Protein AF-A0A5N5QGI8-F1 (afdb_monomer)

InterPro domains:
  IPR001810 F-box domain [PF12937] (81-116)
  IPR001810 F-box domain [PS50181] (77-126)
  IPR036047 F-box-like domain superfamily [SSF81383] (75-157)

Foldseek 3Di:
DDDDDDDDDDDDDDDDDDDDDDDDDDDPDPPQPPPDQDDLDDPDDDDPDDDDDDDDDDDDPDDPPPPPPDDDDPDCPDCVVVDDLVVVLVVLLPDALLVLLVQLVPDDVSVVSCSDPVNQVSLQSNQVPPPLRDDDDSVDRSSLLSCLQNHQAWNPPRDGAPDHAFQQQSTGHHPVCCVVFKDFLVPAPCSLLFRWDQDDDPPDDRTIIGTPVRSVVLVVLLVVCVVVVPPVVSVVVSVVSNVVSVVSVVSSVSVVVVVVVVVVVVVVVVVVVVVVVVVCVVVVPPPDDPDDDD

Radius of gyration: 26.91 Å; Cα contacts (8 Å, |Δi|>4): 223; chains: 1; bounding box: 55×83×102 Å

Organism: NCBI:txid1582974

Structure (mmCIF, N/CA/C/O backbone):
data_AF-A0A5N5QGI8-F1
#
_entry.id   AF-A0A5N5QGI8-F1
#
loop_
_atom_site.group_PDB
_atom_site.id
_atom_site.type_symbol
_atom_site.label_atom_id
_atom_site.label_alt_id
_atom_site.label_comp_id
_atom_site.label_asym_id
_atom_site.label_entity_id
_atom_site.label_seq_id
_atom_site.pdbx_PDB_ins_code
_atom_site.Cartn_x
_atom_site.Cartn_y
_atom_site.Cartn_z
_atom_site.occupancy
_atom_site.B_iso_or_equiv
_atom_site.auth_seq_id
_atom_site.auth_comp_id
_atom_site.auth_asym_id
_atom_site.auth_atom_id
_atom_site.pdbx_PDB_model_num
ATOM 1 N N . MET A 1 1 ? -23.914 21.614 44.012 1.00 33.31 1 MET A N 1
ATOM 2 C CA . MET A 1 1 ? -25.230 22.030 43.477 1.00 33.31 1 MET A CA 1
ATOM 3 C C . MET A 1 1 ? -25.182 21.796 41.971 1.00 33.31 1 MET A C 1
ATOM 5 O O . MET A 1 1 ? -24.376 22.430 41.315 1.00 33.31 1 MET A O 1
ATOM 9 N N . SER A 1 2 ? -25.613 20.606 41.529 1.00 27.59 2 SER A N 1
ATOM 10 C CA . SER A 1 2 ? -26.918 20.322 40.874 1.00 27.59 2 SER A CA 1
ATOM 11 C C . SER A 1 2 ? -26.912 20.743 39.395 1.00 27.59 2 SER A C 1
ATOM 13 O O . SER A 1 2 ? -26.806 21.925 39.116 1.00 27.59 2 SER A O 1
ATOM 15 N N . ARG A 1 3 ? -26.760 19.804 38.446 1.00 25.36 3 ARG A N 1
ATOM 16 C CA . ARG A 1 3 ? -27.770 18.896 37.836 1.00 25.36 3 ARG A CA 1
ATOM 17 C C . ARG A 1 3 ? -28.697 19.608 36.836 1.00 25.36 3 ARG A C 1
ATOM 19 O O . ARG A 1 3 ? -29.239 20.645 37.181 1.00 25.36 3 ARG A O 1
ATOM 26 N N . GLN A 1 4 ? -28.951 18.891 35.728 1.00 26.73 4 GLN A N 1
ATOM 27 C CA . GLN A 1 4 ? -29.965 19.071 34.664 1.00 26.73 4 GLN A CA 1
ATOM 28 C C . GLN A 1 4 ? -29.493 19.893 33.456 1.00 26.73 4 GLN A C 1
ATOM 30 O O . GLN A 1 4 ? -28.809 20.889 33.619 1.00 26.73 4 GLN A O 1
ATOM 35 N N . ASP A 1 5 ? -29.804 19.572 32.202 1.00 27.44 5 ASP A N 1
ATOM 36 C CA . ASP A 1 5 ? -30.471 18.433 31.559 1.00 27.44 5 ASP A CA 1
ATOM 37 C C . ASP A 1 5 ? -30.240 18.618 30.048 1.00 27.44 5 ASP A C 1
ATOM 39 O O . ASP A 1 5 ? -30.433 19.719 29.540 1.00 27.44 5 ASP A O 1
ATOM 43 N N . ALA A 1 6 ? -29.874 17.568 29.308 1.00 27.77 6 ALA A N 1
ATOM 44 C CA . ALA A 1 6 ? -30.052 17.544 27.850 1.00 27.77 6 ALA A CA 1
ATOM 45 C C . ALA A 1 6 ? -30.087 16.101 27.325 1.00 27.77 6 ALA A C 1
ATOM 47 O O . ALA A 1 6 ? -29.168 15.603 26.678 1.00 27.77 6 ALA A O 1
ATOM 48 N N . ARG A 1 7 ? -31.196 15.410 27.608 1.00 28.41 7 ARG A N 1
ATOM 49 C CA . ARG A 1 7 ? -31.658 14.279 26.796 1.00 28.41 7 ARG A CA 1
ATOM 50 C C . ARG A 1 7 ? -32.155 14.818 25.454 1.00 28.41 7 ARG A C 1
ATOM 52 O O . ARG A 1 7 ? -33.153 15.531 25.434 1.00 28.41 7 ARG A O 1
ATOM 59 N N . ALA A 1 8 ? -31.566 14.383 24.341 1.00 27.66 8 ALA A N 1
ATOM 60 C CA . ALA A 1 8 ? -32.257 14.409 23.055 1.00 27.66 8 ALA A CA 1
ATOM 61 C C . ALA A 1 8 ? -31.756 13.321 22.087 1.00 27.66 8 ALA A C 1
ATOM 63 O O . ALA A 1 8 ? -30.722 13.452 21.450 1.00 27.66 8 ALA A O 1
ATOM 64 N N . ARG A 1 9 ? -32.606 12.293 21.963 1.00 25.73 9 ARG A N 1
ATOM 65 C CA . ARG A 1 9 ? -33.028 11.622 20.719 1.00 25.73 9 ARG A CA 1
ATOM 66 C C . ARG A 1 9 ? -32.007 10.750 19.974 1.00 25.73 9 ARG A C 1
ATOM 68 O O . ARG A 1 9 ? -31.258 11.187 19.113 1.00 25.73 9 ARG A O 1
ATOM 75 N N . LEU A 1 10 ? -32.158 9.452 20.241 1.00 29.22 10 LEU A N 1
ATOM 76 C CA . LEU A 1 10 ? -31.913 8.339 19.326 1.00 29.22 10 LEU A CA 1
ATOM 77 C C . LEU A 1 10 ? -32.506 8.639 17.937 1.00 29.22 10 LEU A C 1
ATOM 79 O O . LEU A 1 10 ? -33.725 8.717 17.791 1.00 29.22 10 LEU A O 1
ATOM 83 N N . ALA A 1 11 ? -31.648 8.754 16.928 1.00 24.38 11 ALA A N 1
ATOM 84 C CA . ALA A 1 11 ? -32.025 8.630 15.528 1.00 24.38 11 ALA A CA 1
ATOM 85 C C . ALA A 1 11 ? -31.301 7.406 14.961 1.00 24.38 11 ALA A C 1
ATOM 87 O O . ALA A 1 11 ? -30.081 7.383 14.815 1.00 24.38 11 ALA A O 1
ATOM 88 N N . VAL A 1 12 ? -32.082 6.359 14.714 1.00 28.62 12 VAL A N 1
ATOM 89 C CA . VAL A 1 12 ? -31.680 5.143 14.011 1.00 28.62 12 VAL A CA 1
ATOM 90 C C . VAL A 1 12 ? -31.309 5.540 12.580 1.00 28.62 12 VAL A C 1
ATOM 92 O O . VAL A 1 12 ? -32.171 5.962 11.813 1.00 28.62 12 VAL A O 1
ATOM 95 N N . GLY A 1 13 ? -30.024 5.454 12.234 1.00 25.23 13 GLY A N 1
ATOM 96 C CA . GLY A 1 13 ? -29.554 5.637 10.860 1.00 25.23 13 GLY A CA 1
ATOM 97 C C . GLY A 1 13 ? -29.916 4.423 9.990 1.00 25.23 13 GLY A C 1
A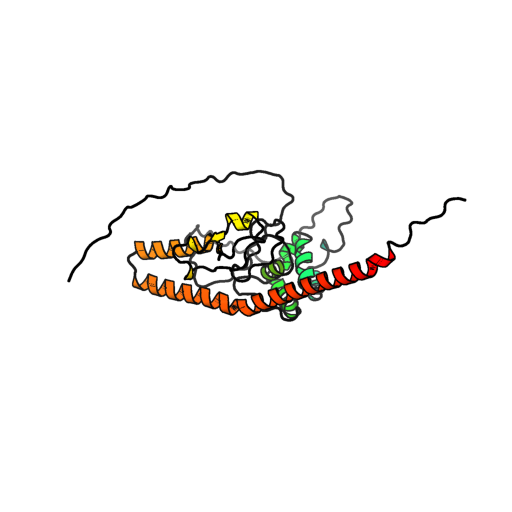TOM 98 O O . GLY A 1 13 ? -29.881 3.294 10.488 1.00 25.23 13 GLY A O 1
ATOM 99 N N . PRO A 1 14 ? -30.284 4.618 8.711 1.00 27.20 14 PRO A N 1
ATOM 100 C CA . PRO A 1 14 ? -30.734 3.538 7.844 1.00 27.20 14 PRO A CA 1
ATOM 101 C C . PRO A 1 14 ? -29.579 2.593 7.500 1.00 27.20 14 PRO A C 1
ATOM 103 O O . PRO A 1 14 ? -28.489 3.017 7.126 1.00 27.20 14 PRO A O 1
ATOM 106 N N . GLY A 1 15 ? -29.838 1.291 7.621 1.00 29.52 15 GLY A N 1
ATOM 107 C CA . GLY A 1 15 ? -28.924 0.244 7.186 1.00 29.52 15 GLY A CA 1
ATOM 108 C C . GLY A 1 15 ? -28.754 0.270 5.670 1.00 29.52 15 GLY A C 1
ATOM 109 O O . GLY A 1 15 ? -29.688 -0.019 4.925 1.00 29.52 15 GLY A O 1
ATOM 110 N N . TYR A 1 16 ? -27.547 0.580 5.210 1.00 27.39 16 TYR A N 1
ATOM 111 C CA . TYR A 1 16 ? -27.189 0.493 3.798 1.00 27.39 16 TYR A CA 1
ATOM 112 C C . TYR A 1 16 ? -26.754 -0.947 3.492 1.00 27.39 16 TYR A C 1
ATOM 114 O O . TYR A 1 16 ? -25.578 -1.299 3.554 1.00 27.39 16 TYR A O 1
ATOM 122 N N . GLN A 1 17 ? -27.718 -1.812 3.180 1.00 29.25 17 GLN A N 1
ATOM 123 C CA . GLN A 1 17 ? -27.440 -3.020 2.406 1.00 29.25 17 GLN A CA 1
ATOM 124 C C . GLN A 1 17 ? -27.405 -2.629 0.932 1.00 29.25 17 GLN A C 1
ATOM 126 O O . GLN A 1 17 ? -28.446 -2.267 0.388 1.00 29.25 17 GLN A O 1
ATOM 131 N N . LEU A 1 18 ? -26.252 -2.729 0.262 1.00 28.31 18 LEU A N 1
ATOM 132 C CA . LEU A 1 18 ? -26.216 -2.626 -1.197 1.00 28.31 18 LEU A CA 1
ATOM 133 C C . LEU A 1 18 ? -25.384 -3.729 -1.861 1.00 28.31 18 LEU A C 1
ATOM 135 O O . LEU A 1 18 ? -24.179 -3.887 -1.678 1.00 28.31 18 LEU A O 1
ATOM 139 N N . ALA A 1 19 ? -26.148 -4.491 -2.639 1.00 23.59 19 ALA A N 1
ATOM 140 C CA . ALA A 1 19 ? -25.851 -5.559 -3.571 1.00 23.59 19 ALA A CA 1
ATOM 141 C C . ALA A 1 19 ? -24.529 -5.451 -4.353 1.00 23.59 19 ALA A C 1
ATOM 143 O O . ALA A 1 19 ? -24.218 -4.458 -5.008 1.00 23.59 19 ALA A O 1
ATOM 144 N N . ARG A 1 20 ? -23.817 -6.584 -4.409 1.00 27.44 20 ARG A N 1
ATOM 145 C CA . ARG A 1 20 ? -22.772 -6.855 -5.402 1.00 27.44 20 ARG A CA 1
ATOM 146 C C . ARG A 1 20 ? -23.411 -7.091 -6.775 1.00 27.44 20 ARG A C 1
ATOM 148 O O . ARG A 1 20 ? -23.918 -8.179 -7.036 1.00 27.44 20 ARG A O 1
ATOM 155 N N . ALA A 1 21 ? -23.328 -6.116 -7.676 1.00 25.48 21 ALA A N 1
ATOM 156 C CA . ALA A 1 21 ? -23.592 -6.345 -9.096 1.00 25.48 21 ALA A CA 1
ATOM 157 C C . ALA A 1 21 ? -22.364 -6.995 -9.762 1.00 25.48 21 ALA A C 1
ATOM 159 O O . ALA A 1 21 ? -21.265 -6.437 -9.755 1.00 25.48 21 ALA A O 1
ATOM 160 N N . ARG A 1 22 ? -22.547 -8.191 -10.335 1.00 30.22 22 ARG A N 1
ATOM 161 C CA . ARG A 1 22 ? -21.568 -8.834 -11.223 1.00 30.22 22 ARG A CA 1
ATOM 162 C C . ARG A 1 22 ? -21.696 -8.214 -12.612 1.00 30.22 22 ARG A C 1
ATOM 164 O O . ARG A 1 22 ? -22.729 -8.377 -13.250 1.00 30.22 22 ARG A O 1
ATOM 171 N N . VAL A 1 23 ? -20.646 -7.556 -13.093 1.00 27.97 23 VAL A N 1
ATOM 172 C CA . VAL A 1 23 ? -20.520 -7.202 -14.512 1.00 27.97 23 VAL A CA 1
ATOM 173 C C . VAL A 1 23 ? -19.471 -8.118 -15.122 1.00 27.97 23 VAL A C 1
ATOM 175 O O . VAL A 1 23 ? -18.290 -8.041 -14.790 1.00 27.97 23 VAL A O 1
ATOM 178 N N . SER A 1 24 ? -19.930 -9.012 -15.993 1.00 29.59 24 SER A N 1
ATOM 179 C CA . SER A 1 24 ? -19.079 -9.847 -16.830 1.00 29.59 24 SER A CA 1
ATOM 180 C C . SER A 1 24 ? -18.669 -9.042 -18.055 1.00 29.59 24 SER A C 1
ATOM 182 O O . SER A 1 24 ? -19.498 -8.717 -18.899 1.00 29.59 24 SER A O 1
ATOM 184 N N . THR A 1 25 ? -17.383 -8.735 -18.176 1.00 25.00 25 THR A N 1
ATOM 185 C CA . THR A 1 25 ? -16.791 -8.337 -19.455 1.00 25.00 25 THR A CA 1
ATOM 186 C C . THR A 1 25 ? -15.472 -9.072 -19.629 1.00 25.00 25 THR A C 1
ATOM 188 O O . THR A 1 25 ? -14.639 -9.135 -18.723 1.00 25.00 25 THR A O 1
ATOM 191 N N . ILE A 1 26 ? -15.319 -9.684 -20.799 1.00 28.69 26 ILE A N 1
ATOM 192 C CA . ILE A 1 26 ? -14.148 -10.459 -21.198 1.00 28.69 26 ILE A CA 1
ATOM 193 C C . ILE A 1 26 ? -12.938 -9.520 -21.167 1.00 28.69 26 ILE A C 1
ATOM 195 O O . ILE A 1 26 ? -12.836 -8.589 -21.960 1.00 28.69 26 ILE A O 1
ATOM 199 N N . THR A 1 27 ? -12.051 -9.744 -20.198 1.00 24.64 27 THR A N 1
ATOM 200 C CA . THR A 1 27 ? -10.840 -8.950 -19.969 1.00 24.64 27 THR A CA 1
ATOM 201 C C . THR A 1 27 ? -9.635 -9.833 -20.288 1.00 24.64 27 THR A C 1
ATOM 203 O O . THR A 1 27 ? -9.551 -10.959 -19.799 1.00 24.64 27 THR A O 1
ATOM 206 N N . ILE A 1 28 ? -8.689 -9.335 -21.089 1.00 28.08 28 ILE A N 1
ATOM 207 C CA . ILE A 1 28 ? -7.324 -9.886 -21.155 1.00 28.08 28 ILE A CA 1
ATOM 208 C C . ILE A 1 28 ? -6.801 -9.916 -19.711 1.00 28.08 28 ILE A C 1
ATOM 210 O O . ILE A 1 28 ? -6.946 -8.896 -19.034 1.00 28.08 28 ILE A O 1
ATOM 214 N N . PRO A 1 29 ? -6.258 -11.030 -19.189 1.00 29.33 29 PRO A N 1
ATOM 215 C CA . PRO A 1 29 ? -6.031 -11.159 -17.758 1.00 29.33 29 PRO A CA 1
ATOM 216 C C . PRO A 1 29 ? -5.039 -10.098 -17.282 1.00 29.33 29 PRO A C 1
ATOM 218 O O . PRO A 1 29 ? -3.834 -10.191 -17.514 1.00 29.33 29 PRO A O 1
ATOM 221 N N . ALA A 1 30 ? -5.563 -9.096 -16.573 1.00 34.56 30 ALA A N 1
ATOM 222 C CA . ALA A 1 30 ? -4.811 -8.400 -15.553 1.00 34.56 30 ALA A CA 1
ATOM 223 C C . ALA A 1 30 ? -4.411 -9.488 -14.558 1.00 34.56 30 ALA A C 1
ATOM 225 O O . ALA A 1 30 ? -5.248 -9.969 -13.795 1.00 34.56 30 ALA A O 1
ATOM 226 N N . VAL A 1 31 ? -3.166 -9.958 -14.652 1.00 31.69 31 VAL A N 1
ATOM 227 C CA . VAL A 1 31 ? -2.597 -10.863 -13.658 1.00 31.69 31 VAL A CA 1
ATOM 228 C C . VAL A 1 31 ? -2.712 -10.125 -12.335 1.00 31.69 31 VAL A C 1
ATOM 230 O O . VAL A 1 31 ? -2.076 -9.095 -12.110 1.00 31.69 31 VAL A O 1
ATOM 233 N N . HIS A 1 32 ? -3.658 -10.597 -11.537 1.00 31.80 32 HIS A N 1
ATOM 234 C CA . HIS A 1 32 ? -3.975 -10.113 -10.215 1.00 31.80 32 HIS A CA 1
ATOM 235 C C . HIS A 1 32 ? -2.660 -10.102 -9.428 1.00 31.80 32 HIS A C 1
ATOM 237 O O . HIS A 1 32 ? -2.078 -11.160 -9.204 1.00 31.80 32 HIS A O 1
ATOM 243 N N . MET A 1 33 ? -2.183 -8.932 -8.999 1.00 37.59 33 MET A N 1
ATOM 244 C CA . MET A 1 33 ? -1.063 -8.812 -8.047 1.00 37.59 33 MET A CA 1
ATOM 245 C C . MET A 1 33 ? -1.522 -9.195 -6.624 1.00 37.59 33 MET A C 1
ATOM 247 O O . MET A 1 33 ? -1.115 -8.592 -5.641 1.00 37.59 33 MET A O 1
ATOM 251 N N . GLY A 1 34 ? -2.418 -10.182 -6.535 1.00 33.62 34 GLY A N 1
ATOM 252 C CA . GLY A 1 34 ? -2.842 -10.863 -5.317 1.00 33.62 34 GLY A CA 1
ATOM 253 C C . GLY A 1 34 ? -2.154 -12.220 -5.158 1.00 33.62 34 GLY A C 1
ATOM 254 O O . GLY A 1 34 ? -2.648 -13.063 -4.421 1.00 33.62 34 GLY A O 1
ATOM 255 N N . SER A 1 35 ? -1.054 -12.477 -5.875 1.00 36.91 35 SER A N 1
ATOM 256 C CA . SER A 1 35 ? -0.223 -13.656 -5.634 1.00 36.91 35 SER A CA 1
ATOM 257 C C . SER A 1 35 ? 0.480 -13.497 -4.289 1.00 36.91 35 SER A C 1
ATOM 259 O O . SER A 1 35 ? 1.307 -12.597 -4.135 1.00 36.91 35 SER A O 1
ATOM 261 N N . GLU A 1 36 ? 0.109 -14.354 -3.340 1.00 38.12 36 GLU A N 1
ATOM 262 C CA . GLU A 1 36 ? 0.663 -14.444 -1.992 1.00 38.12 36 GLU A CA 1
ATOM 263 C C . GLU A 1 36 ? 2.191 -14.418 -2.042 1.00 38.12 36 GLU A C 1
ATOM 265 O O . GLU A 1 36 ? 2.851 -15.373 -2.461 1.00 38.12 36 GLU A O 1
ATOM 270 N N . CYS A 1 37 ? 2.756 -13.289 -1.610 1.00 40.81 37 CYS A N 1
ATOM 271 C CA . CYS A 1 37 ? 4.137 -13.264 -1.178 1.00 40.81 37 CYS A CA 1
ATOM 272 C C . CYS A 1 37 ? 4.286 -14.277 -0.031 1.00 40.81 37 CYS A C 1
ATOM 274 O O . CYS A 1 37 ? 3.358 -14.455 0.761 1.00 40.81 37 CYS A O 1
ATOM 276 N N . PRO A 1 38 ? 5.424 -14.977 0.059 1.00 39.25 38 PRO A N 1
ATOM 277 C CA . PRO A 1 38 ? 5.687 -15.873 1.169 1.00 39.25 38 PRO A CA 1
ATOM 278 C C . PRO A 1 38 ? 5.476 -15.143 2.498 1.00 39.25 38 PRO A C 1
ATOM 280 O O . PRO A 1 38 ? 6.133 -14.142 2.753 1.00 39.25 38 PRO A O 1
ATOM 283 N N . GLU A 1 39 ? 4.533 -15.671 3.277 1.00 32.44 39 GLU A N 1
ATOM 284 C CA . GLU A 1 39 ? 3.955 -15.125 4.507 1.00 32.44 39 GLU A CA 1
ATOM 285 C C . GLU A 1 39 ? 4.937 -14.276 5.327 1.00 32.44 39 GLU A C 1
ATOM 287 O O . GLU A 1 39 ? 5.882 -14.789 5.933 1.00 32.44 39 GLU A O 1
ATOM 292 N N . VAL A 1 40 ? 4.702 -12.962 5.335 1.00 33.09 40 VAL A N 1
ATOM 293 C CA . VAL A 1 40 ? 5.267 -12.065 6.341 1.00 33.09 40 VAL A CA 1
ATOM 294 C C . VAL A 1 40 ? 4.416 -12.250 7.592 1.00 33.09 40 VAL A C 1
ATOM 296 O O . VAL A 1 40 ? 3.282 -11.782 7.670 1.00 33.09 40 VAL A O 1
ATOM 299 N N . THR A 1 41 ? 4.928 -13.002 8.563 1.00 25.58 41 THR A N 1
ATOM 300 C CA . THR A 1 41 ? 4.295 -13.129 9.879 1.00 25.58 41 THR A CA 1
ATOM 301 C C . THR A 1 41 ? 4.315 -11.771 10.579 1.00 25.58 41 THR A C 1
ATOM 303 O O . THR A 1 41 ? 5.356 -11.349 11.075 1.00 25.58 41 THR A O 1
ATOM 306 N N . HIS A 1 42 ? 3.164 -11.098 10.647 1.00 34.47 42 HIS A N 1
ATOM 307 C CA . HIS A 1 42 ? 2.961 -9.937 11.513 1.00 34.47 42 HIS A CA 1
ATOM 308 C C . HIS A 1 42 ? 2.296 -10.367 12.833 1.00 34.47 42 HIS A C 1
ATOM 310 O O . HIS A 1 42 ? 1.286 -11.080 12.808 1.00 34.47 42 HIS A O 1
ATOM 316 N N . PRO A 1 43 ? 2.791 -9.920 13.999 1.00 25.48 43 PRO A N 1
ATOM 317 C CA . PRO A 1 43 ? 2.089 -10.097 15.261 1.00 25.48 43 PRO A CA 1
ATOM 318 C C . PRO A 1 43 ? 0.909 -9.116 15.326 1.00 25.48 43 PRO A C 1
ATOM 320 O O . PRO A 1 43 ? 1.113 -7.915 15.474 1.00 25.48 43 PRO A O 1
ATOM 323 N N . GLY A 1 44 ? -0.332 -9.612 15.230 1.00 29.67 44 GLY A N 1
ATOM 324 C CA . GLY A 1 44 ? -1.507 -8.793 15.574 1.00 29.67 44 GLY A CA 1
ATOM 325 C C . GLY A 1 44 ? -2.840 -9.076 14.881 1.00 29.67 44 GLY A C 1
ATOM 326 O O . GLY A 1 44 ? -3.835 -8.477 15.275 1.00 29.67 44 GLY A O 1
ATOM 327 N N . LEU A 1 45 ? -2.917 -9.982 13.905 1.00 27.28 45 LE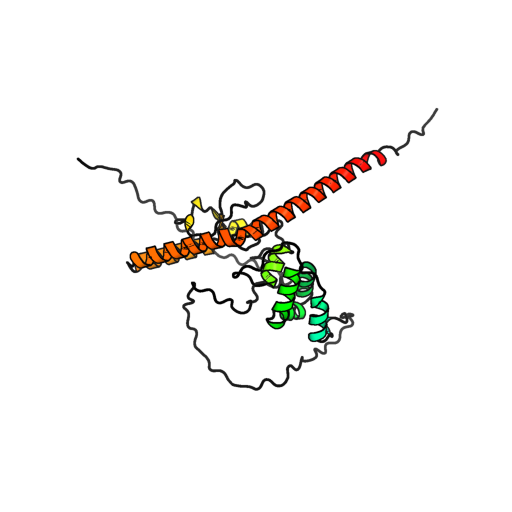U A N 1
ATOM 328 C CA . LEU A 1 45 ? -4.188 -10.384 13.288 1.00 27.28 45 LEU A CA 1
ATOM 329 C C . LEU A 1 45 ? -4.333 -11.902 13.395 1.00 27.28 45 LEU A C 1
ATOM 331 O O . LEU A 1 45 ? -3.608 -12.646 12.746 1.00 27.28 45 LEU A O 1
ATOM 335 N N . THR A 1 46 ? -5.242 -12.383 14.245 1.00 26.91 46 THR A N 1
ATOM 336 C CA . THR A 1 46 ? -5.529 -13.821 14.347 1.00 26.91 46 THR A CA 1
ATOM 337 C C . THR A 1 46 ? -6.452 -14.266 13.208 1.00 26.91 46 THR A C 1
ATOM 339 O O . THR A 1 46 ? -7.556 -13.727 13.106 1.00 26.91 46 THR A O 1
ATOM 342 N N . PRO A 1 47 ? -6.118 -15.310 12.430 1.00 25.56 47 PRO A N 1
ATOM 343 C CA . PRO A 1 47 ? -7.085 -15.973 11.564 1.00 25.56 47 PRO A CA 1
ATOM 344 C C . PRO A 1 47 ? -7.807 -17.082 12.347 1.00 25.56 47 PRO A C 1
ATOM 346 O O . PRO A 1 47 ? -7.245 -18.141 12.630 1.00 25.56 47 PRO A O 1
ATOM 349 N N . LYS A 1 48 ? -9.086 -16.877 12.687 1.00 26.84 48 LYS A N 1
ATOM 350 C CA . LYS A 1 48 ? -9.987 -17.974 13.080 1.00 26.84 48 LYS A CA 1
ATOM 351 C C . LYS A 1 48 ? -10.732 -18.490 11.848 1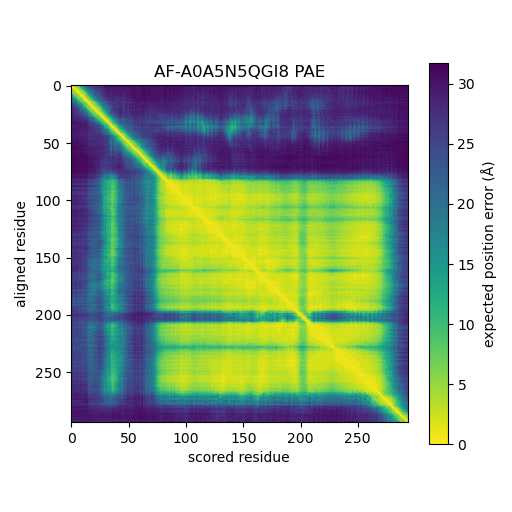.00 26.84 48 LYS A C 1
ATOM 353 O O . LYS A 1 48 ? -11.774 -17.961 11.491 1.00 26.84 48 LYS A O 1
ATOM 358 N N . SER A 1 49 ? -10.247 -19.576 11.246 1.00 28.73 49 SER A N 1
ATOM 359 C CA . SER A 1 49 ? -11.108 -20.607 10.641 1.00 28.73 49 SER A CA 1
ATOM 360 C C . SER A 1 49 ? -10.302 -21.878 10.372 1.00 28.73 49 SER A C 1
ATOM 362 O O . SER A 1 49 ? -9.526 -21.966 9.424 1.00 28.73 49 SER A O 1
ATOM 364 N N . LYS A 1 50 ? -10.487 -22.889 11.226 1.00 28.88 50 LYS A N 1
ATOM 365 C CA . LYS A 1 50 ? -9.978 -24.244 10.999 1.00 28.88 50 LYS A CA 1
ATOM 366 C C . LYS A 1 50 ? -10.804 -24.889 9.882 1.00 28.88 50 LYS A C 1
ATOM 368 O O . LYS A 1 50 ? -11.931 -25.315 10.126 1.00 28.88 50 LYS A O 1
ATOM 373 N N . ARG A 1 51 ? -10.242 -25.025 8.678 1.00 31.36 51 ARG A N 1
ATOM 374 C CA . ARG A 1 51 ? -10.675 -26.062 7.725 1.00 31.36 51 ARG A CA 1
ATOM 375 C C . ARG A 1 51 ? -9.751 -27.269 7.856 1.00 31.36 51 ARG A C 1
ATOM 377 O O . ARG A 1 51 ? -8.545 -27.127 8.013 1.00 31.36 51 ARG A O 1
ATOM 384 N N . LYS A 1 52 ? -10.373 -28.447 7.900 1.00 28.64 52 LYS A N 1
ATOM 385 C CA . LYS A 1 52 ? -9.794 -29.742 8.275 1.00 28.64 52 LYS A CA 1
ATOM 386 C C . LYS A 1 52 ? -8.485 -30.056 7.541 1.00 28.64 52 LYS A C 1
ATOM 388 O O . LYS A 1 52 ? -8.411 -30.001 6.318 1.00 28.64 52 LYS A O 1
ATOM 393 N N . LEU A 1 53 ? -7.506 -30.463 8.344 1.00 30.61 53 LEU A N 1
ATOM 394 C CA . LEU A 1 53 ? -6.219 -31.026 7.962 1.00 30.61 53 LEU A CA 1
ATOM 395 C C . LEU A 1 53 ? -6.437 -32.367 7.232 1.00 30.61 53 LEU A C 1
ATOM 397 O O . LEU A 1 53 ? -6.875 -33.341 7.845 1.00 30.61 53 LEU A O 1
ATOM 401 N N . LEU A 1 54 ? -6.127 -32.429 5.938 1.00 29.81 54 LEU A N 1
ATOM 402 C CA . LEU A 1 54 ? -5.831 -33.691 5.255 1.00 29.81 54 LEU A CA 1
ATOM 403 C C . LEU A 1 54 ? -4.311 -33.899 5.324 1.00 29.81 54 LEU A C 1
ATOM 405 O O . LEU A 1 54 ? -3.539 -33.005 4.986 1.00 29.81 54 LEU A O 1
ATOM 409 N N . LYS A 1 55 ? -3.899 -35.056 5.854 1.00 26.00 55 LYS A N 1
ATOM 410 C CA . LYS A 1 55 ? -2.505 -35.432 6.157 1.00 26.00 55 LYS A CA 1
ATOM 411 C C . LYS A 1 55 ? -1.610 -35.424 4.899 1.00 26.00 55 LYS A C 1
ATOM 413 O O . LYS A 1 55 ? -2.109 -35.728 3.815 1.00 26.00 55 LYS A O 1
ATOM 418 N N . PRO A 1 56 ? -0.292 -35.161 5.023 1.00 27.45 56 PRO A N 1
ATOM 419 C CA . PRO A 1 56 ? 0.613 -35.138 3.881 1.00 27.45 56 PRO A CA 1
ATOM 420 C C . PRO A 1 56 ? 0.971 -36.562 3.441 1.00 27.45 56 PRO A C 1
ATOM 422 O O . PRO A 1 56 ? 1.458 -37.370 4.231 1.00 27.45 56 PRO A O 1
ATOM 425 N N . ALA A 1 57 ? 0.771 -36.863 2.159 1.00 27.58 57 ALA A N 1
ATOM 426 C CA . ALA A 1 57 ? 1.420 -37.996 1.516 1.00 27.58 57 ALA A CA 1
ATOM 427 C C . ALA A 1 57 ? 2.831 -37.561 1.091 1.00 27.58 57 ALA A C 1
ATOM 429 O O . ALA A 1 57 ? 2.994 -36.748 0.183 1.00 27.58 57 ALA A O 1
ATOM 430 N N . SER A 1 58 ? 3.843 -38.097 1.773 1.00 37.75 58 SER A N 1
ATOM 431 C CA . SER A 1 58 ? 5.252 -37.994 1.388 1.00 37.75 58 SER A CA 1
ATOM 432 C C . SER A 1 58 ? 5.453 -38.539 -0.030 1.00 37.75 58 SER A C 1
ATOM 434 O O . SER A 1 58 ? 5.188 -39.717 -0.280 1.00 37.75 58 SER A O 1
ATOM 436 N N . LYS A 1 59 ? 5.917 -37.696 -0.962 1.00 33.72 59 LYS A N 1
ATOM 437 C CA . LYS A 1 59 ? 6.497 -38.136 -2.237 1.00 33.72 59 LYS A CA 1
ATOM 438 C C . LYS A 1 59 ? 7.737 -37.306 -2.567 1.00 33.72 59 LYS A C 1
ATOM 440 O O . LYS A 1 59 ? 7.694 -36.082 -2.621 1.00 33.72 59 LYS A O 1
ATOM 445 N N . ASN A 1 60 ? 8.827 -38.043 -2.757 1.00 28.98 60 ASN A N 1
ATOM 446 C CA . ASN A 1 60 ? 10.177 -37.638 -3.134 1.00 28.98 60 ASN A CA 1
ATOM 447 C C . ASN A 1 60 ? 10.260 -36.453 -4.108 1.00 28.98 60 ASN A C 1
ATOM 449 O O . ASN A 1 60 ? 9.705 -36.490 -5.206 1.00 28.98 60 ASN A O 1
ATOM 453 N N . ILE A 1 61 ? 11.090 -35.471 -3.750 1.00 37.38 61 ILE A N 1
ATOM 454 C CA . ILE A 1 61 ? 11.607 -34.436 -4.649 1.00 37.38 61 ILE A CA 1
ATOM 455 C C . ILE A 1 61 ? 12.691 -35.083 -5.518 1.00 37.38 61 ILE A C 1
ATOM 457 O O . ILE A 1 61 ? 13.874 -35.064 -5.189 1.00 37.38 61 ILE A O 1
ATOM 461 N N . ARG A 1 62 ? 12.286 -35.709 -6.624 1.00 33.75 62 ARG A N 1
ATOM 462 C CA . ARG A 1 62 ? 13.174 -36.026 -7.749 1.00 33.75 62 ARG A CA 1
ATOM 463 C C . ARG A 1 62 ? 12.409 -35.756 -9.039 1.00 33.75 62 ARG A C 1
ATOM 465 O O . ARG A 1 62 ? 11.440 -36.444 -9.337 1.00 33.75 62 ARG A O 1
ATOM 472 N N . GLY A 1 63 ? 12.853 -34.741 -9.779 1.00 30.52 63 GLY A N 1
ATOM 473 C CA . GLY A 1 63 ? 12.387 -34.451 -11.135 1.00 30.52 63 GLY A CA 1
ATOM 474 C C . GLY A 1 63 ? 11.399 -33.290 -11.243 1.00 30.52 63 GLY A C 1
ATOM 475 O O . GLY A 1 63 ? 10.216 -33.499 -11.498 1.00 30.52 63 GLY A O 1
ATOM 476 N N . LEU A 1 64 ? 11.900 -32.051 -11.183 1.00 38.28 64 LEU A N 1
ATOM 477 C CA . LEU A 1 64 ? 11.293 -30.924 -11.905 1.00 38.28 64 LEU A CA 1
ATOM 478 C C . LEU A 1 64 ? 11.514 -31.150 -13.411 1.00 38.28 64 LEU A C 1
ATOM 480 O O . LEU A 1 64 ? 12.319 -30.495 -14.062 1.00 38.28 64 LEU A O 1
ATOM 484 N N . GLY A 1 65 ? 10.823 -32.149 -13.959 1.00 29.95 65 GLY A N 1
ATOM 485 C CA . GLY A 1 65 ? 10.681 -32.321 -15.394 1.00 29.95 65 GLY A CA 1
ATOM 486 C C . GLY A 1 65 ? 9.696 -31.275 -15.890 1.00 29.95 65 GLY A C 1
ATOM 487 O O . GLY A 1 65 ? 8.484 -31.486 -15.819 1.00 29.95 65 GLY A O 1
ATOM 488 N N . LEU A 1 66 ? 10.210 -30.141 -16.373 1.00 40.62 66 LEU A N 1
ATOM 489 C CA . LEU A 1 66 ? 9.439 -29.230 -17.212 1.00 40.62 66 LEU A CA 1
ATOM 490 C C . LEU A 1 66 ? 8.939 -30.054 -18.406 1.00 40.62 66 LEU A C 1
ATOM 492 O O . LEU A 1 66 ? 9.706 -30.398 -19.306 1.00 40.62 66 LEU A O 1
ATOM 496 N N . LYS A 1 67 ? 7.659 -30.437 -18.392 1.00 32.84 67 LYS A N 1
ATOM 497 C CA . LYS A 1 67 ? 7.031 -31.088 -19.540 1.00 32.84 67 LYS A CA 1
ATOM 498 C C . LYS A 1 67 ? 7.084 -30.097 -20.696 1.00 32.84 67 LYS A C 1
ATOM 500 O O . LYS A 1 67 ? 6.368 -29.097 -20.696 1.00 32.84 67 LYS A O 1
ATOM 505 N N . PHE A 1 68 ? 7.966 -30.378 -21.650 1.00 32.97 68 PHE A N 1
ATOM 506 C CA . PHE A 1 68 ? 8.046 -29.696 -22.931 1.00 32.97 68 PHE A CA 1
ATOM 507 C C . PHE A 1 68 ? 6.650 -29.676 -23.558 1.00 32.97 68 PHE A C 1
ATOM 509 O O . PHE A 1 68 ? 6.119 -30.709 -23.967 1.00 32.97 68 PHE A O 1
ATOM 516 N N . LEU A 1 69 ? 6.041 -28.492 -23.620 1.00 41.97 69 LEU A N 1
ATOM 517 C CA . LEU A 1 69 ? 4.820 -28.281 -24.383 1.00 41.97 69 LEU A CA 1
ATOM 518 C C . LEU A 1 69 ? 5.176 -28.330 -25.870 1.00 41.97 69 LEU A C 1
ATOM 520 O O . LEU A 1 69 ? 5.493 -27.312 -26.493 1.00 41.97 69 LEU A O 1
ATOM 524 N N . SER A 1 70 ? 5.109 -29.537 -26.430 1.00 44.31 70 SER A N 1
ATOM 525 C CA . SER A 1 70 ? 4.930 -29.738 -27.860 1.00 44.31 70 SER A CA 1
ATOM 526 C C . SER A 1 70 ? 3.552 -29.210 -28.241 1.00 44.31 70 SER A C 1
ATOM 528 O O . SER A 1 70 ? 2.534 -29.822 -27.937 1.00 44.31 70 SER A O 1
ATOM 530 N N . THR A 1 71 ? 3.527 -28.045 -28.883 1.00 34.34 71 THR A N 1
ATOM 531 C CA . THR A 1 71 ? 2.444 -27.663 -29.789 1.00 34.34 71 THR A CA 1
ATOM 532 C C . THR A 1 71 ? 3.028 -26.877 -30.955 1.00 34.34 71 THR A C 1
ATOM 534 O O . THR A 1 71 ? 3.809 -25.931 -30.807 1.00 34.34 71 THR A O 1
ATOM 537 N N . ASN A 1 72 ? 2.658 -27.362 -32.131 1.00 44.66 72 ASN A N 1
ATOM 538 C CA . ASN A 1 72 ? 3.004 -26.894 -33.454 1.00 44.66 72 ASN A CA 1
ATOM 539 C C . ASN A 1 72 ? 2.310 -25.545 -33.724 1.00 44.66 72 ASN A C 1
ATOM 541 O O . ASN A 1 72 ? 1.087 -25.491 -33.807 1.00 44.66 72 ASN A O 1
ATOM 545 N N . SER A 1 73 ? 3.069 -24.450 -33.826 1.00 43.81 73 SER A N 1
ATOM 546 C CA . SER A 1 73 ? 2.640 -23.213 -34.497 1.00 43.81 73 SER A CA 1
ATOM 547 C C . SER A 1 73 ? 3.840 -22.284 -34.691 1.00 43.81 73 SER A C 1
ATOM 549 O O . SER A 1 73 ? 4.535 -21.931 -33.734 1.00 43.81 73 SER A O 1
ATOM 551 N N . LYS A 1 74 ? 4.084 -21.891 -35.945 1.00 46.28 74 LYS A N 1
ATOM 552 C CA . LYS A 1 74 ? 5.150 -20.989 -36.408 1.00 46.28 74 LYS A CA 1
ATOM 553 C C . LYS A 1 74 ? 4.938 -19.543 -35.927 1.00 46.28 74 LYS A C 1
ATOM 555 O O . LYS A 1 74 ? 4.736 -18.632 -36.722 1.00 46.28 74 LYS A O 1
ATOM 560 N N . ARG A 1 75 ? 5.025 -19.304 -34.620 1.00 56.59 75 ARG A N 1
ATOM 561 C CA . ARG A 1 75 ? 5.368 -17.986 -34.071 1.00 56.59 75 ARG A CA 1
ATOM 562 C C . ARG A 1 75 ? 6.792 -18.092 -33.557 1.00 56.59 75 ARG A C 1
ATOM 564 O O . ARG A 1 75 ? 7.073 -19.001 -32.780 1.00 56.59 75 ARG A O 1
ATOM 571 N N . LYS A 1 76 ? 7.684 -17.196 -33.999 1.00 52.88 76 LYS A N 1
ATOM 572 C CA . LYS A 1 76 ? 9.029 -17.031 -33.428 1.00 52.88 76 LYS A CA 1
ATOM 573 C C . LYS A 1 76 ? 8.867 -16.678 -31.944 1.00 52.88 76 LYS A C 1
ATOM 575 O O . LYS A 1 76 ? 8.816 -15.509 -31.579 1.00 52.88 76 LYS A O 1
ATOM 580 N N . ARG A 1 77 ? 8.689 -17.690 -31.091 1.00 57.06 77 ARG A N 1
ATOM 581 C CA . ARG A 1 77 ? 8.833 -17.555 -29.646 1.00 57.06 77 ARG A CA 1
ATOM 582 C C . ARG A 1 77 ? 10.292 -17.157 -29.460 1.00 57.06 77 ARG A C 1
ATOM 584 O O . ARG A 1 77 ? 11.172 -17.864 -29.943 1.00 57.06 77 ARG A O 1
ATOM 591 N N . GLY A 1 78 ? 10.530 -15.966 -28.908 1.00 61.44 78 GLY A N 1
ATOM 592 C CA . GLY A 1 78 ? 11.887 -15.482 -28.655 1.00 61.44 78 GLY A CA 1
ATOM 593 C C . GLY A 1 78 ? 12.681 -16.508 -27.845 1.00 61.44 78 GLY A C 1
ATOM 594 O O . GLY A 1 78 ? 12.098 -17.401 -27.248 1.00 61.44 78 GLY A O 1
ATOM 595 N N . ILE A 1 79 ? 14.004 -16.394 -27.812 1.00 66.56 79 ILE A N 1
ATOM 596 C CA . ILE A 1 79 ? 14.893 -17.349 -27.118 1.00 66.56 79 ILE A CA 1
ATOM 597 C C . ILE A 1 79 ? 14.639 -17.367 -25.594 1.00 66.56 79 ILE A C 1
ATOM 599 O O . ILE A 1 79 ? 14.864 -18.367 -24.921 1.00 66.56 79 ILE A O 1
ATOM 603 N N . PHE A 1 80 ? 14.092 -16.275 -25.060 1.00 67.88 80 PHE A N 1
ATOM 604 C CA . PHE A 1 80 ? 13.928 -16.012 -23.630 1.00 67.88 80 PHE A CA 1
ATOM 605 C C . PHE A 1 80 ? 13.160 -17.072 -22.800 1.00 67.88 80 PHE A C 1
ATOM 607 O O . PHE A 1 80 ? 13.617 -17.387 -21.707 1.00 67.88 80 PHE A O 1
ATOM 614 N N . PRO A 1 81 ? 12.045 -17.681 -23.259 1.00 67.44 81 PRO A N 1
ATOM 615 C CA . PRO A 1 81 ? 11.331 -18.736 -22.531 1.00 67.44 81 PRO A CA 1
ATOM 616 C C . PRO A 1 81 ? 12.070 -20.082 -22.513 1.00 67.44 81 PRO A C 1
ATOM 618 O O . PRO A 1 81 ? 11.637 -20.992 -21.813 1.00 67.44 81 PRO A O 1
ATOM 621 N N . HIS A 1 82 ? 13.127 -20.235 -23.317 1.00 73.25 82 HIS A N 1
ATOM 622 C CA . HIS A 1 82 ? 13.938 -21.451 -23.404 1.00 73.25 82 HIS A CA 1
ATOM 623 C C . HIS A 1 82 ? 15.249 -21.342 -22.613 1.00 73.25 82 HIS A C 1
ATOM 625 O O . HIS A 1 82 ? 16.020 -22.299 -22.580 1.00 73.25 82 HIS A O 1
ATOM 631 N N . LEU A 1 83 ? 15.510 -20.190 -21.988 1.00 80.56 83 LEU A N 1
ATOM 632 C CA . LEU A 1 83 ? 16.711 -19.967 -21.200 1.00 80.56 83 LEU A CA 1
ATOM 633 C C . LEU A 1 83 ? 16.597 -20.674 -19.831 1.00 80.56 83 LEU A C 1
ATOM 635 O O . LEU A 1 83 ? 15.543 -20.582 -19.197 1.00 80.56 83 LEU A O 1
ATOM 639 N N . PRO A 1 84 ? 17.658 -21.352 -19.350 1.00 88.31 84 PRO A N 1
ATOM 640 C CA . PRO A 1 84 ? 17.738 -21.846 -17.978 1.00 88.31 84 PRO A CA 1
ATOM 641 C C . PRO A 1 84 ? 17.438 -20.757 -16.942 1.00 88.31 84 PRO A C 1
ATOM 643 O O . PRO A 1 84 ? 17.793 -19.588 -17.125 1.00 88.31 84 PRO A O 1
ATOM 646 N N . VAL A 1 85 ? 16.811 -21.151 -15.832 1.00 86.50 85 VAL A N 1
ATOM 647 C CA . VAL A 1 85 ? 16.395 -20.239 -14.753 1.00 86.50 85 VAL A CA 1
ATOM 648 C C . VAL A 1 85 ? 17.589 -19.488 -14.165 1.00 86.50 85 VAL A C 1
ATOM 650 O O . VAL A 1 85 ? 17.493 -18.303 -13.860 1.00 86.50 85 VAL A O 1
ATOM 653 N N . GLU A 1 86 ? 18.733 -20.151 -14.066 1.00 88.81 86 GLU A N 1
ATOM 654 C CA . GLU A 1 86 ? 19.983 -19.616 -13.536 1.00 88.81 86 GLU A CA 1
ATOM 655 C C . GLU A 1 86 ? 20.494 -18.448 -14.385 1.00 88.81 86 GLU A C 1
ATOM 657 O O . GLU A 1 86 ? 20.906 -17.426 -13.843 1.00 88.81 86 GLU A O 1
ATOM 662 N N . LEU A 1 87 ? 20.397 -18.559 -15.713 1.00 89.69 87 LEU A N 1
ATOM 663 C CA . LEU A 1 87 ? 20.787 -17.486 -16.627 1.00 89.69 87 LEU A CA 1
ATOM 664 C C . LEU A 1 87 ? 19.769 -16.337 -16.616 1.00 89.69 87 LEU A C 1
ATOM 666 O O . LEU A 1 87 ? 20.163 -15.179 -16.716 1.00 89.69 87 LEU A O 1
ATOM 670 N N . LEU A 1 88 ? 18.474 -16.628 -16.444 1.00 89.44 88 LEU A N 1
ATOM 671 C CA . LEU A 1 88 ? 17.456 -15.586 -16.247 1.00 89.44 88 LEU A CA 1
ATOM 672 C C . LEU A 1 88 ? 17.714 -14.787 -14.962 1.00 89.44 88 LEU A C 1
ATOM 674 O O . LEU A 1 88 ? 17.588 -13.563 -14.961 1.00 89.44 88 LEU A O 1
ATOM 678 N N . ILE A 1 89 ? 18.100 -15.474 -13.885 1.00 90.25 89 ILE A N 1
ATOM 679 C CA . ILE A 1 89 ? 18.507 -14.861 -12.618 1.00 90.25 89 ILE A CA 1
ATOM 680 C C . ILE A 1 89 ? 19.780 -14.032 -12.799 1.00 90.25 89 ILE A C 1
ATOM 682 O O . ILE A 1 89 ? 19.846 -12.924 -12.274 1.00 90.25 89 ILE A O 1
ATOM 686 N N . GLU A 1 90 ? 20.766 -14.531 -13.547 1.00 92.62 90 GLU A N 1
ATOM 687 C CA . GLU A 1 90 ? 22.013 -13.807 -13.802 1.00 92.62 90 GLU A CA 1
ATOM 688 C C . GLU A 1 90 ? 21.765 -12.502 -14.561 1.00 92.62 90 GLU A C 1
ATOM 690 O O . GLU A 1 90 ? 22.172 -11.439 -14.102 1.00 92.62 90 GLU A O 1
ATOM 695 N N . VAL A 1 91 ? 20.995 -12.551 -15.654 1.00 91.38 91 VAL A N 1
ATOM 696 C CA . VAL A 1 91 ? 20.590 -11.346 -16.396 1.00 91.38 91 VAL A CA 1
ATOM 697 C C . VAL A 1 91 ? 19.857 -10.366 -15.478 1.00 91.38 91 VAL A C 1
ATOM 699 O O . VAL A 1 91 ? 20.117 -9.165 -15.522 1.00 91.38 91 VAL A O 1
ATOM 702 N N . ALA A 1 92 ? 18.977 -10.865 -14.607 1.00 91.56 92 ALA A N 1
ATOM 703 C CA . ALA A 1 92 ? 18.200 -10.027 -13.704 1.00 91.56 92 ALA A CA 1
ATOM 704 C C . ALA A 1 92 ? 19.034 -9.277 -12.656 1.00 91.56 92 ALA A C 1
ATOM 706 O O . ALA A 1 92 ? 18.603 -8.215 -12.212 1.00 91.56 92 ALA A O 1
ATOM 707 N N . LYS A 1 93 ? 20.224 -9.771 -12.283 1.00 93.06 93 LYS A N 1
ATOM 708 C CA . LYS A 1 93 ? 21.143 -9.057 -11.374 1.00 93.06 93 LYS A CA 1
ATOM 709 C C . LYS A 1 93 ? 21.667 -7.749 -11.963 1.00 93.06 93 LYS A C 1
ATOM 711 O O . LYS A 1 93 ? 22.092 -6.879 -11.212 1.00 93.06 93 LYS A O 1
ATOM 716 N N . HIS A 1 94 ? 21.639 -7.616 -13.285 1.00 93.69 94 HIS A N 1
ATOM 717 C CA . HIS A 1 94 ? 22.096 -6.423 -13.991 1.00 93.69 94 HIS A CA 1
ATOM 718 C C . HIS A 1 94 ? 20.965 -5.440 -14.314 1.00 93.69 94 HIS A C 1
ATOM 720 O O . HIS A 1 94 ? 21.225 -4.395 -14.905 1.00 93.69 94 HIS A O 1
ATOM 726 N N . LEU A 1 95 ? 19.719 -5.759 -13.951 1.00 94.75 95 LEU A N 1
ATOM 727 C CA . LEU A 1 95 ? 18.572 -4.902 -14.232 1.00 94.75 95 LEU A CA 1
ATOM 728 C C . LEU A 1 95 ? 18.367 -3.870 -13.130 1.00 94.75 95 LEU A C 1
ATOM 730 O O . LEU A 1 95 ? 18.460 -4.169 -11.937 1.00 94.75 95 LEU A O 1
ATOM 734 N N . SER A 1 96 ? 17.988 -2.661 -13.537 1.00 95.38 96 SER A N 1
ATOM 735 C CA . SER A 1 96 ? 17.467 -1.671 -12.605 1.00 95.38 96 SER A CA 1
ATOM 736 C C . SER A 1 96 ? 16.122 -2.125 -12.029 1.00 95.38 96 SER A C 1
ATOM 738 O O . SER A 1 96 ? 15.388 -2.921 -12.624 1.00 95.38 96 SER A O 1
ATOM 740 N N . LEU A 1 97 ? 15.751 -1.586 -10.868 1.00 95.19 97 LEU A N 1
ATOM 741 C CA . LEU A 1 97 ? 14.486 -1.926 -10.219 1.00 95.19 97 LEU A CA 1
ATOM 742 C C . LEU A 1 97 ? 13.240 -1.709 -11.117 1.00 95.19 97 LEU A C 1
ATOM 744 O O . LEU A 1 97 ? 12.368 -2.585 -11.121 1.00 95.19 97 LEU A O 1
ATOM 748 N N . PRO A 1 98 ? 13.138 -0.621 -11.917 1.00 94.50 98 PRO A N 1
ATOM 749 C CA . PRO A 1 98 ? 12.075 -0.463 -12.911 1.00 94.50 98 PRO A CA 1
ATOM 750 C C . PRO A 1 98 ? 12.084 -1.544 -13.998 1.00 94.50 98 PRO A C 1
ATOM 752 O O . PRO A 1 98 ? 11.027 -2.035 -14.382 1.00 94.50 98 PRO A O 1
ATOM 755 N N . GLU A 1 99 ? 13.250 -1.931 -14.511 1.00 94.62 99 GLU A N 1
ATOM 756 C CA . GLU A 1 99 ? 13.350 -2.957 -15.556 1.00 94.62 99 GLU A CA 1
ATOM 757 C C . GLU A 1 99 ? 12.980 -4.336 -15.016 1.00 94.62 99 GLU A C 1
ATOM 759 O O . GLU A 1 99 ? 12.259 -5.080 -15.678 1.00 94.62 99 GLU A O 1
ATOM 764 N N . LEU A 1 100 ? 13.387 -4.645 -13.783 1.00 95.25 100 LEU A N 1
ATOM 765 C CA . LEU A 1 100 ? 13.070 -5.901 -13.114 1.00 95.25 100 LEU A CA 1
ATOM 766 C C . LEU A 1 100 ? 11.552 -6.087 -12.938 1.00 95.25 100 LEU A C 1
ATOM 768 O O . LEU A 1 100 ? 11.025 -7.168 -13.214 1.00 95.25 100 LEU A O 1
ATOM 772 N N . ILE A 1 101 ? 10.822 -5.027 -12.562 1.00 94.56 101 ILE A N 1
ATOM 773 C CA . ILE A 1 101 ? 9.352 -5.078 -12.474 1.00 94.56 101 ILE A CA 1
ATOM 774 C C . ILE A 1 101 ? 8.669 -5.139 -13.842 1.00 94.56 101 ILE A C 1
ATOM 776 O O . ILE A 1 101 ? 7.588 -5.714 -13.953 1.00 94.56 101 ILE A O 1
ATOM 780 N N . GLN A 1 102 ? 9.268 -4.588 -14.901 1.00 92.81 102 GLN A N 1
ATOM 781 C CA . GLN A 1 102 ? 8.734 -4.796 -16.249 1.00 92.81 102 GLN A CA 1
ATOM 782 C C . GLN A 1 102 ? 8.973 -6.231 -16.717 1.00 92.81 102 GLN A C 1
ATOM 784 O O . GLN A 1 102 ? 8.054 -6.861 -17.242 1.00 92.81 102 GLN A O 1
ATOM 789 N N . LEU A 1 103 ? 10.167 -6.777 -16.469 1.00 91.56 103 LEU A N 1
ATOM 790 C CA . LEU A 1 103 ? 10.533 -8.134 -16.855 1.00 91.56 103 LEU A CA 1
ATOM 791 C C . LEU A 1 103 ? 9.610 -9.173 -16.213 1.00 91.56 103 LEU A C 1
ATOM 793 O O . LEU A 1 103 ? 9.114 -10.066 -16.904 1.00 91.56 103 LEU A O 1
ATOM 797 N N . SER A 1 104 ? 9.315 -9.024 -14.919 1.00 92.12 104 SER A N 1
ATOM 798 C CA . SER A 1 104 ? 8.409 -9.929 -14.205 1.00 92.12 104 SER A CA 1
ATOM 799 C C . SER A 1 104 ? 6.985 -9.935 -14.772 1.00 92.12 104 SER A C 1
ATOM 801 O O . SER A 1 104 ? 6.221 -10.855 -14.509 1.00 92.12 104 SER A O 1
ATOM 803 N N . ARG A 1 105 ? 6.608 -8.948 -15.591 1.00 89.00 105 ARG A N 1
ATOM 804 C CA . ARG A 1 105 ? 5.266 -8.825 -16.177 1.00 89.00 105 ARG A CA 1
ATOM 805 C C . ARG A 1 105 ? 5.182 -9.267 -17.635 1.00 89.00 105 ARG A C 1
ATOM 807 O O . ARG A 1 105 ? 4.084 -9.283 -18.187 1.00 89.00 105 ARG A O 1
ATOM 814 N N . VAL A 1 106 ? 6.304 -9.629 -18.262 1.00 89.00 106 VAL A N 1
ATOM 815 C CA . VAL A 1 106 ? 6.347 -10.003 -19.687 1.00 89.00 106 VAL A CA 1
ATOM 816 C C . VAL A 1 106 ? 5.552 -11.281 -19.960 1.00 89.00 106 VAL A C 1
ATOM 818 O O . VAL A 1 106 ? 4.846 -11.371 -20.963 1.00 89.00 106 VAL A O 1
ATOM 821 N N . ASN A 1 107 ? 5.657 -12.286 -19.088 1.00 86.62 107 ASN A N 1
ATOM 822 C CA . ASN A 1 107 ? 4.884 -13.521 -19.191 1.00 86.62 107 ASN A CA 1
ATOM 823 C C . ASN A 1 107 ? 4.707 -14.190 -17.819 1.00 86.62 107 ASN A C 1
ATOM 825 O O . ASN A 1 107 ? 5.364 -13.831 -16.844 1.00 86.62 107 ASN A O 1
ATOM 829 N N . LYS A 1 108 ? 3.826 -15.194 -17.764 1.00 86.19 108 LYS A N 1
ATOM 830 C CA . LYS A 1 108 ? 3.469 -15.898 -16.526 1.00 86.19 108 LYS A CA 1
ATOM 831 C C . LYS A 1 108 ? 4.657 -16.610 -15.861 1.00 86.19 108 LYS A C 1
ATOM 833 O O . LYS A 1 108 ? 4.770 -16.562 -14.644 1.00 86.19 108 LYS A O 1
ATOM 838 N N . SER A 1 109 ? 5.547 -17.229 -16.633 1.00 87.75 109 SER A N 1
ATOM 839 C CA . SER A 1 109 ? 6.701 -17.959 -16.088 1.00 87.75 109 SER A CA 1
ATOM 840 C C . SER A 1 109 ? 7.714 -17.025 -15.426 1.00 87.75 109 SER A C 1
ATOM 842 O O . SER A 1 109 ? 8.225 -17.330 -14.354 1.00 87.75 109 SER A O 1
ATOM 844 N N . LEU A 1 110 ? 7.970 -15.861 -16.029 1.00 89.75 110 LEU A N 1
ATOM 845 C CA . LEU A 1 110 ? 8.829 -14.834 -15.435 1.00 89.75 110 LEU A CA 1
ATOM 846 C C . LEU A 1 110 ? 8.184 -14.216 -14.202 1.00 89.75 110 LEU A C 1
ATOM 848 O O . LEU A 1 110 ? 8.870 -13.990 -13.212 1.00 89.75 110 LEU A O 1
ATOM 852 N N . HIS A 1 111 ? 6.872 -13.991 -14.241 1.00 90.75 111 HIS A N 1
ATOM 853 C CA . HIS A 1 111 ? 6.127 -13.534 -13.076 1.00 90.75 111 HIS A CA 1
ATOM 854 C C . HIS A 1 111 ? 6.301 -14.495 -11.896 1.00 90.75 111 HIS A C 1
ATOM 856 O O . HIS A 1 111 ? 6.707 -14.082 -10.816 1.00 90.75 111 HIS A O 1
ATOM 862 N N . GLU A 1 112 ? 6.063 -15.790 -12.110 1.00 90.44 112 GLU A N 1
ATOM 863 C CA . GLU A 1 112 ? 6.220 -16.817 -11.074 1.00 90.44 112 GLU A CA 1
ATOM 864 C C . GLU A 1 112 ? 7.663 -16.914 -10.560 1.00 90.44 112 GLU A C 1
ATOM 866 O O . GLU A 1 112 ? 7.876 -16.984 -9.350 1.00 90.44 112 GLU A O 1
ATOM 871 N N . LEU A 1 113 ? 8.657 -16.855 -11.453 1.00 90.94 113 LEU A N 1
ATOM 872 C CA . LEU A 1 113 ? 10.069 -16.875 -11.072 1.00 90.94 113 LEU A CA 1
ATOM 873 C C . LEU A 1 113 ? 10.438 -15.666 -10.206 1.00 90.94 113 LEU A C 1
ATOM 875 O O . LEU A 1 113 ? 10.990 -15.832 -9.118 1.00 90.94 113 LEU A O 1
ATOM 879 N N . PHE A 1 114 ? 10.131 -14.454 -10.673 1.00 92.38 114 PHE A N 1
ATOM 880 C CA . PHE A 1 114 ? 10.568 -13.231 -10.009 1.00 92.38 114 PHE A CA 1
ATOM 881 C C . PHE A 1 114 ? 9.781 -12.908 -8.744 1.00 92.38 114 PHE A C 1
ATOM 883 O O . PHE A 1 114 ? 10.306 -12.175 -7.912 1.00 92.38 114 PHE A O 1
ATOM 890 N N . LEU A 1 115 ? 8.590 -13.471 -8.544 1.00 90.19 115 LEU A N 1
ATOM 891 C CA . LEU A 1 115 ? 7.863 -13.368 -7.274 1.00 90.19 115 LEU A CA 1
ATOM 892 C C . LEU A 1 115 ? 8.204 -14.503 -6.291 1.00 90.19 115 LEU A C 1
ATOM 894 O O . LEU A 1 115 ? 7.684 -14.536 -5.176 1.00 90.19 115 LEU A O 1
ATOM 898 N N . SER A 1 116 ? 9.083 -15.433 -6.669 1.00 89.25 116 SER A N 1
ATOM 899 C CA . SER A 1 116 ? 9.507 -16.519 -5.790 1.00 89.25 116 SER A CA 1
ATOM 900 C C . SER A 1 116 ? 10.507 -16.059 -4.717 1.00 89.25 116 SER A C 1
ATOM 902 O O . SER A 1 116 ? 11.193 -15.045 -4.842 1.00 89.25 116 SER A O 1
ATOM 904 N N . ARG A 1 117 ? 10.678 -16.872 -3.664 1.00 87.19 117 ARG A N 1
ATOM 905 C CA . ARG A 1 117 ? 11.706 -16.639 -2.627 1.00 87.19 117 ARG A CA 1
ATOM 906 C C . ARG A 1 117 ? 13.134 -16.595 -3.189 1.00 87.19 117 ARG A C 1
ATOM 908 O O . ARG A 1 117 ? 14.005 -15.986 -2.574 1.00 87.19 117 ARG A O 1
ATOM 915 N N . GLN A 1 118 ? 13.387 -17.245 -4.327 1.00 86.25 118 GLN A N 1
ATOM 916 C CA . GLN A 1 118 ? 14.732 -17.385 -4.897 1.00 86.25 118 GLN A CA 1
ATOM 917 C C . GLN A 1 118 ? 15.295 -16.047 -5.393 1.00 86.25 118 GLN A C 1
ATOM 919 O O . GLN A 1 118 ? 16.505 -15.834 -5.369 1.00 86.25 118 GLN A O 1
ATOM 924 N N . THR A 1 119 ? 14.421 -15.124 -5.793 1.00 90.12 119 THR A N 1
ATOM 925 C CA . THR A 1 119 ? 14.791 -13.843 -6.404 1.00 90.12 119 THR A CA 1
ATOM 926 C C . THR A 1 119 ? 14.736 -12.669 -5.428 1.00 90.12 119 THR A C 1
ATOM 928 O O . THR A 1 119 ? 15.092 -11.557 -5.805 1.00 90.12 119 THR A O 1
ATOM 931 N N . VAL A 1 120 ? 14.375 -12.884 -4.155 1.00 91.88 120 VAL A N 1
ATOM 932 C CA . VAL A 1 120 ? 14.287 -11.826 -3.123 1.00 91.88 120 VAL A CA 1
ATOM 933 C C . VAL A 1 120 ? 15.582 -11.016 -3.016 1.00 91.88 120 VAL A C 1
ATOM 935 O O . VAL A 1 120 ? 15.552 -9.789 -2.950 1.00 91.88 120 VAL A O 1
ATOM 938 N N . ARG A 1 121 ? 16.742 -11.685 -3.060 1.00 92.69 121 ARG A N 1
ATOM 939 C CA . ARG A 1 121 ? 18.051 -11.010 -3.006 1.00 92.69 121 ARG A CA 1
ATOM 940 C C . ARG A 1 121 ? 18.289 -10.087 -4.203 1.00 92.69 121 ARG A C 1
ATOM 942 O O . ARG A 1 121 ? 18.913 -9.046 -4.034 1.00 92.69 121 ARG A O 1
ATOM 949 N N . ILE A 1 122 ? 17.767 -10.448 -5.375 1.00 95.50 122 ILE A N 1
ATOM 950 C CA . ILE A 1 122 ? 17.866 -9.639 -6.597 1.00 95.50 122 ILE A CA 1
ATOM 951 C C . ILE A 1 122 ? 17.070 -8.349 -6.410 1.00 95.50 122 ILE A C 1
ATOM 953 O O . ILE A 1 122 ? 17.598 -7.267 -6.635 1.00 95.50 122 ILE A O 1
ATOM 957 N N . TRP A 1 123 ? 15.837 -8.449 -5.904 1.00 96.19 123 TRP A N 1
ATOM 958 C CA . TRP A 1 123 ? 15.016 -7.273 -5.620 1.00 96.19 123 TRP A CA 1
ATOM 959 C C . TRP A 1 123 ? 15.650 -6.346 -4.587 1.00 96.19 123 TRP A C 1
ATOM 961 O O . TRP A 1 123 ? 15.698 -5.141 -4.812 1.00 96.19 123 TRP A O 1
ATOM 971 N N . ARG A 1 124 ? 16.174 -6.892 -3.481 1.00 94.81 124 ARG A N 1
ATOM 972 C CA . ARG A 1 124 ? 16.862 -6.090 -2.453 1.00 94.81 124 ARG A CA 1
ATOM 973 C C . ARG A 1 124 ? 18.091 -5.383 -3.007 1.00 94.81 124 ARG A C 1
ATOM 975 O O . ARG A 1 124 ? 18.281 -4.204 -2.735 1.00 94.81 124 ARG A O 1
ATOM 982 N N . SER A 1 125 ? 18.896 -6.083 -3.804 1.00 95.12 125 SER A N 1
ATOM 983 C CA . SER A 1 125 ? 20.070 -5.490 -4.448 1.00 95.12 125 SER A CA 1
ATOM 984 C C . SER A 1 125 ? 19.668 -4.372 -5.416 1.00 95.12 125 SER A C 1
ATOM 986 O O . SER A 1 125 ? 20.221 -3.278 -5.341 1.00 95.12 125 SER A O 1
ATOM 988 N N . ALA A 1 126 ? 18.643 -4.596 -6.245 1.00 95.88 126 ALA A N 1
ATOM 989 C CA . ALA A 1 126 ? 18.119 -3.581 -7.155 1.00 95.88 126 ALA A CA 1
ATOM 990 C C . ALA A 1 126 ? 17.522 -2.370 -6.411 1.00 95.88 126 ALA A C 1
ATOM 992 O O . ALA A 1 126 ? 17.666 -1.246 -6.877 1.00 95.88 126 ALA A O 1
ATOM 993 N N . GLN A 1 127 ? 16.886 -2.574 -5.251 1.00 95.44 127 GLN A N 1
ATOM 994 C CA . GLN A 1 127 ? 16.404 -1.495 -4.378 1.00 95.44 127 GLN A CA 1
ATOM 995 C C . GLN A 1 127 ? 17.545 -0.668 -3.788 1.00 95.44 127 GLN A C 1
ATOM 997 O O . GLN A 1 127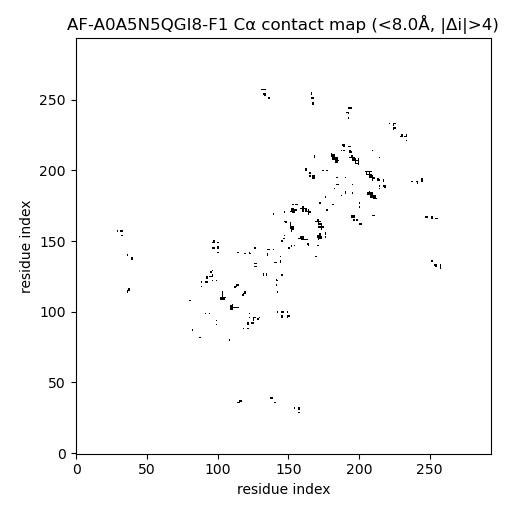 ? 17.490 0.556 -3.848 1.00 95.44 127 GLN A O 1
ATOM 1002 N N . GLN A 1 128 ? 18.588 -1.317 -3.267 1.00 95.25 128 GLN A N 1
ATOM 1003 C CA . GLN A 1 128 ? 19.759 -0.638 -2.697 1.00 95.25 128 GLN A CA 1
ATOM 1004 C C . GLN A 1 128 ? 20.535 0.176 -3.739 1.00 95.25 128 GLN A C 1
ATOM 1006 O O . GLN A 1 128 ? 21.160 1.175 -3.396 1.00 95.25 128 GLN A O 1
ATOM 1011 N N . ALA A 1 129 ? 20.471 -0.225 -5.010 1.00 95.50 129 ALA A N 1
ATOM 1012 C CA . ALA A 1 129 ? 21.067 0.521 -6.112 1.00 95.50 129 ALA A CA 1
ATOM 1013 C C . ALA A 1 129 ? 20.302 1.813 -6.466 1.00 95.50 129 ALA A C 1
ATOM 1015 O O . ALA A 1 129 ? 20.839 2.647 -7.194 1.00 95.50 129 ALA A O 1
ATOM 1016 N N . VAL A 1 130 ? 19.066 2.007 -5.981 1.00 95.88 130 VAL A N 1
ATOM 1017 C CA . VAL A 1 130 ? 18.301 3.239 -6.224 1.00 95.88 130 VAL A CA 1
ATOM 1018 C C . VAL A 1 130 ? 18.740 4.325 -5.233 1.00 95.88 130 VAL A C 1
ATOM 1020 O O . VAL A 1 130 ? 18.525 4.172 -4.028 1.00 95.88 130 VAL A O 1
ATOM 1023 N N . PRO A 1 131 ? 19.287 5.464 -5.702 1.00 94.62 131 PRO A N 1
ATOM 1024 C CA . PRO A 1 131 ? 19.781 6.511 -4.815 1.00 94.62 131 PRO A CA 1
ATOM 1025 C C . PRO A 1 131 ? 18.704 7.049 -3.866 1.00 94.62 131 PRO A C 1
ATOM 1027 O O . PRO A 1 131 ? 17.622 7.473 -4.290 1.00 94.62 131 PRO A O 1
ATOM 1030 N N . GLY A 1 132 ? 19.025 7.032 -2.571 1.00 94.62 132 GLY A N 1
ATOM 1031 C CA . GLY A 1 132 ? 18.183 7.565 -1.500 1.00 94.62 132 GLY A CA 1
ATOM 1032 C C . GLY A 1 132 ? 16.891 6.789 -1.233 1.00 94.62 132 GLY A C 1
ATOM 1033 O O . GLY A 1 132 ? 16.108 7.236 -0.397 1.00 94.62 132 GLY A O 1
ATOM 1034 N N . LEU A 1 133 ? 16.636 5.666 -1.918 1.00 96.25 133 LEU A N 1
ATOM 1035 C CA . LEU A 1 133 ? 15.420 4.885 -1.705 1.00 96.25 133 LEU A CA 1
ATOM 1036 C C . LEU A 1 133 ? 15.478 4.203 -0.326 1.00 96.25 133 LEU A C 1
ATOM 1038 O O . LEU A 1 133 ? 16.411 3.438 -0.072 1.00 96.25 133 LEU A O 1
ATOM 1042 N N . PRO A 1 134 ? 14.495 4.430 0.564 1.00 95.75 134 PRO A N 1
ATOM 1043 C CA . PRO A 1 134 ? 14.458 3.733 1.840 1.00 95.75 134 PRO A CA 1
ATOM 1044 C C . PRO A 1 134 ? 14.141 2.244 1.648 1.00 95.75 134 PRO A C 1
ATOM 1046 O O . PRO A 1 134 ? 13.521 1.867 0.643 1.00 95.75 134 PRO A O 1
ATOM 1049 N N . PRO A 1 135 ? 14.540 1.393 2.612 1.00 93.88 135 PRO A N 1
ATOM 1050 C CA . PRO A 1 135 ? 14.289 -0.041 2.548 1.00 93.88 135 PRO A CA 1
ATOM 1051 C C . PRO A 1 135 ? 12.796 -0.350 2.403 1.00 93.88 135 PRO A C 1
ATOM 1053 O O . PRO A 1 135 ? 11.937 0.441 2.792 1.00 93.88 135 PRO A O 1
ATOM 1056 N N . CYS A 1 136 ? 12.500 -1.522 1.837 1.00 94.88 136 CYS A N 1
ATOM 1057 C CA . CYS A 1 136 ? 11.135 -2.027 1.746 1.00 94.88 136 CYS A CA 1
ATOM 1058 C C . CYS A 1 136 ? 10.501 -2.076 3.146 1.00 94.88 136 CYS A C 1
ATOM 1060 O O . CYS A 1 136 ? 11.093 -2.702 4.030 1.00 94.88 136 CYS A O 1
ATOM 1062 N N . PRO A 1 137 ? 9.333 -1.443 3.357 1.00 94.25 137 PRO A N 1
ATOM 1063 C CA . PRO A 1 137 ? 8.616 -1.568 4.616 1.00 94.25 137 PRO A CA 1
ATOM 1064 C C . PRO A 1 137 ? 8.253 -3.017 4.920 1.00 94.25 137 PRO A C 1
ATOM 1066 O O . PRO A 1 137 ? 8.051 -3.806 3.997 1.00 94.25 137 PRO A O 1
ATOM 1069 N N . GLU A 1 138 ? 8.125 -3.354 6.201 1.00 91.38 138 GLU A N 1
ATOM 1070 C CA . GLU A 1 138 ? 7.823 -4.723 6.635 1.00 91.38 138 GLU A CA 1
ATOM 1071 C C . GLU A 1 138 ? 6.478 -5.222 6.101 1.00 91.38 138 GLU A C 1
ATOM 1073 O O . GLU A 1 138 ? 6.289 -6.417 5.916 1.00 91.38 138 GLU A O 1
ATOM 1078 N N . GLU A 1 139 ? 5.542 -4.317 5.831 1.00 92.06 139 GLU A N 1
ATOM 1079 C CA . GLU A 1 139 ? 4.184 -4.653 5.402 1.00 92.06 139 GLU A CA 1
ATOM 1080 C C . GLU A 1 139 ? 4.068 -4.881 3.891 1.00 92.06 139 GLU A C 1
ATOM 1082 O O . GLU A 1 139 ? 2.982 -5.165 3.383 1.00 92.06 139 GLU A O 1
ATOM 1087 N N . LEU A 1 140 ? 5.183 -4.754 3.168 1.00 92.69 140 LEU A N 1
ATOM 1088 C CA . LEU A 1 140 ? 5.284 -4.999 1.738 1.00 92.69 140 LEU A CA 1
ATOM 1089 C C . LEU A 1 140 ? 6.405 -5.998 1.458 1.00 92.69 140 LEU A C 1
ATOM 1091 O O . LEU A 1 140 ? 7.475 -5.954 2.059 1.00 92.69 140 LEU A O 1
ATOM 1095 N N . CYS A 1 141 ? 6.199 -6.859 0.465 1.00 92.25 141 CYS A N 1
ATOM 1096 C CA . CYS A 1 141 ? 7.318 -7.579 -0.138 1.00 92.25 141 CYS A CA 1
ATOM 1097 C C . CYS A 1 141 ? 8.000 -6.722 -1.214 1.00 92.25 141 CYS A C 1
ATOM 1099 O O . CYS A 1 141 ? 7.417 -5.805 -1.802 1.00 92.25 141 CYS A O 1
ATOM 1101 N N . GLU A 1 142 ? 9.247 -7.057 -1.527 1.00 93.94 142 GLU A N 1
ATOM 1102 C CA . GLU A 1 142 ? 10.097 -6.265 -2.408 1.00 93.94 142 GLU A CA 1
ATOM 1103 C C . GLU A 1 142 ? 9.508 -6.037 -3.818 1.00 93.94 142 GLU A C 1
ATOM 1105 O O . GLU A 1 142 ? 9.584 -4.901 -4.305 1.00 93.94 142 GLU A O 1
ATOM 1110 N N . PRO A 1 143 ? 8.856 -7.030 -4.466 1.00 93.81 143 PRO A N 1
ATOM 1111 C CA . PRO A 1 143 ? 8.176 -6.816 -5.744 1.00 93.81 143 PRO A CA 1
ATOM 1112 C C . PRO A 1 143 ? 6.965 -5.878 -5.636 1.00 93.81 143 PRO A C 1
ATOM 1114 O O . PRO A 1 143 ? 6.726 -5.080 -6.544 1.00 93.81 143 PRO A O 1
ATOM 1117 N N . GLN A 1 144 ? 6.204 -5.945 -4.534 1.00 93.81 144 GLN A N 1
ATOM 1118 C CA . GLN A 1 144 ? 5.061 -5.054 -4.296 1.00 93.81 144 GLN A CA 1
ATOM 1119 C C . GLN A 1 144 ? 5.531 -3.614 -4.108 1.00 93.81 144 GLN A C 1
ATOM 1121 O O . GLN A 1 144 ? 4.979 -2.701 -4.724 1.00 93.81 144 GLN A O 1
ATOM 1126 N N . TYR A 1 145 ? 6.590 -3.414 -3.324 1.00 95.94 145 TYR A N 1
ATOM 1127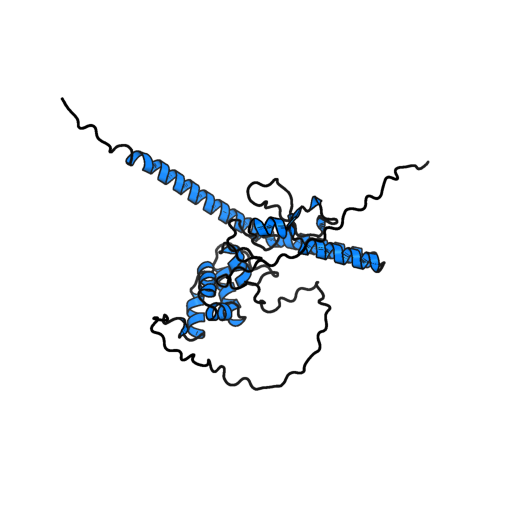 C CA . TYR A 1 145 ? 7.192 -2.101 -3.133 1.00 95.94 145 TYR A CA 1
ATOM 1128 C C . TYR A 1 145 ? 7.715 -1.531 -4.458 1.00 95.94 145 TYR A C 1
ATOM 1130 O O . TYR A 1 145 ? 7.367 -0.411 -4.832 1.00 95.94 145 TYR A O 1
ATOM 1138 N N . ALA A 1 146 ? 8.430 -2.335 -5.254 1.00 95.44 146 ALA A N 1
ATOM 1139 C CA . ALA A 1 146 ? 8.871 -1.937 -6.591 1.00 95.44 146 ALA A CA 1
ATOM 1140 C C . ALA A 1 146 ? 7.695 -1.559 -7.513 1.00 95.44 146 ALA A C 1
ATOM 1142 O O . ALA A 1 146 ? 7.749 -0.547 -8.218 1.00 95.44 146 ALA A O 1
ATOM 1143 N N . ALA A 1 147 ? 6.607 -2.337 -7.484 1.00 94.19 147 ALA A N 1
ATOM 1144 C CA . ALA A 1 147 ? 5.404 -2.047 -8.254 1.00 94.19 147 ALA A CA 1
ATOM 1145 C C . ALA A 1 147 ? 4.759 -0.718 -7.833 1.00 94.19 147 ALA A C 1
ATOM 1147 O O . ALA A 1 147 ? 4.395 0.083 -8.700 1.00 94.19 147 ALA A O 1
ATOM 1148 N N . LEU A 1 148 ? 4.649 -0.458 -6.528 1.00 95.50 148 LEU A N 1
ATOM 1149 C CA . LEU A 1 148 ? 4.099 0.787 -5.998 1.00 95.50 148 LEU A CA 1
ATOM 1150 C C . LEU A 1 148 ? 4.940 2.002 -6.385 1.00 95.50 148 LEU A C 1
ATOM 1152 O O . LEU A 1 148 ? 4.363 3.042 -6.699 1.00 95.50 148 LEU A O 1
ATOM 1156 N N . LEU A 1 149 ? 6.266 1.880 -6.419 1.00 94.38 149 LEU A N 1
ATOM 1157 C CA . LEU A 1 149 ? 7.174 2.980 -6.751 1.00 94.38 149 LEU A CA 1
ATOM 1158 C C . LEU A 1 149 ? 7.221 3.274 -8.259 1.00 94.38 149 LEU A C 1
ATOM 1160 O O . LEU A 1 149 ? 7.032 4.418 -8.679 1.00 94.38 149 LEU A O 1
ATOM 1164 N N . PHE A 1 150 ? 7.439 2.242 -9.080 1.00 92.88 150 PHE A N 1
ATOM 1165 C CA . PHE A 1 150 ? 7.850 2.405 -10.483 1.00 92.88 150 PHE A CA 1
ATOM 1166 C C . PHE A 1 150 ? 6.761 2.093 -11.506 1.00 92.88 150 PHE A C 1
ATOM 1168 O O . PHE A 1 150 ? 6.966 2.274 -12.707 1.00 92.88 150 PHE A O 1
ATOM 1175 N N . THR A 1 151 ? 5.578 1.668 -11.064 1.00 92.19 151 THR A N 1
ATOM 1176 C CA . THR A 1 151 ? 4.447 1.427 -11.964 1.00 92.19 151 THR A CA 1
ATOM 1177 C C . THR A 1 151 ? 3.266 2.343 -11.657 1.00 92.19 151 THR A C 1
ATOM 1179 O O . THR A 1 151 ? 3.225 3.042 -10.646 1.00 92.19 151 THR A O 1
ATOM 1182 N N . LYS A 1 152 ? 2.295 2.380 -12.576 1.00 92.50 152 LYS A N 1
ATOM 1183 C CA . LYS A 1 152 ? 1.087 3.215 -12.483 1.00 92.50 152 LYS A CA 1
ATOM 1184 C C . LYS A 1 152 ? -0.174 2.357 -12.457 1.00 92.50 152 LYS A C 1
ATOM 1186 O O . LYS A 1 152 ? -1.139 2.660 -13.154 1.00 92.50 152 LYS A O 1
ATOM 1191 N N . TRP A 1 153 ? -0.152 1.264 -11.701 1.00 92.94 153 TRP A N 1
ATOM 1192 C CA . TRP A 1 153 ? -1.278 0.337 -11.577 1.00 92.94 153 TRP A CA 1
ATOM 1193 C C . TRP A 1 153 ? -1.927 0.450 -10.202 1.00 92.94 153 TRP A C 1
ATOM 1195 O O . TRP A 1 153 ? -1.245 0.636 -9.201 1.00 92.94 153 TRP A O 1
ATOM 1205 N N . CYS A 1 154 ? -3.252 0.363 -10.170 1.00 94.81 154 CYS A N 1
ATOM 1206 C CA . CYS A 1 154 ? -4.029 0.336 -8.945 1.00 94.81 154 CYS A CA 1
ATOM 1207 C C . CYS A 1 154 ? -3.759 -0.971 -8.192 1.00 94.81 154 CYS A C 1
ATOM 1209 O O . CYS A 1 154 ? -3.880 -2.044 -8.785 1.00 94.81 154 CYS A O 1
ATOM 1211 N N . SER A 1 155 ? -3.464 -0.879 -6.897 1.00 93.88 155 SER A N 1
ATOM 1212 C CA . SER A 1 155 ? -3.222 -2.024 -6.014 1.00 93.88 155 SER A CA 1
ATOM 1213 C C . SER A 1 155 ? -4.435 -2.949 -5.895 1.00 93.88 155 SER A C 1
ATOM 1215 O O . SER A 1 155 ? -4.266 -4.141 -5.682 1.00 93.88 155 SER A O 1
ATOM 1217 N N . ILE A 1 156 ? -5.649 -2.414 -6.066 1.00 93.88 156 ILE A N 1
ATOM 1218 C CA . ILE A 1 156 ? -6.900 -3.157 -5.863 1.00 93.88 156 ILE A CA 1
ATOM 1219 C C . ILE A 1 156 ? -7.418 -3.759 -7.173 1.00 93.88 156 ILE A C 1
ATOM 1221 O O . ILE A 1 156 ? -7.622 -4.964 -7.285 1.00 93.88 156 ILE A O 1
ATOM 1225 N N . CYS A 1 157 ? -7.630 -2.927 -8.196 1.00 94.44 157 CYS A N 1
ATOM 1226 C CA . CYS A 1 157 ? -8.281 -3.366 -9.435 1.00 94.44 157 CYS A CA 1
ATOM 1227 C C . CYS A 1 157 ? -7.321 -3.605 -10.609 1.00 94.44 157 CYS A C 1
ATOM 1229 O O . CYS A 1 157 ? -7.766 -3.997 -11.686 1.00 94.44 157 CYS A O 1
ATOM 1231 N N . GLY A 1 158 ? -6.027 -3.305 -10.457 1.00 92.12 158 GLY A N 1
ATOM 1232 C CA . GLY A 1 158 ? -5.030 -3.463 -11.520 1.00 92.12 158 GLY A CA 1
ATOM 1233 C C . GLY A 1 158 ? -5.171 -2.496 -12.703 1.00 92.12 158 GLY A C 1
ATOM 1234 O O . GLY A 1 158 ? -4.375 -2.569 -13.635 1.00 92.12 158 GLY A O 1
ATOM 1235 N N . LYS A 1 159 ? -6.145 -1.574 -12.696 1.00 93.88 159 LYS A N 1
ATOM 1236 C CA . LYS A 1 159 ? -6.294 -0.533 -13.731 1.00 93.88 159 LYS A CA 1
ATOM 1237 C C . LYS A 1 159 ? -5.251 0.571 -13.570 1.00 93.88 159 LYS A C 1
ATOM 1239 O O . LYS A 1 159 ? -4.642 0.718 -12.515 1.00 93.88 159 LYS A O 1
ATOM 1244 N N . LYS A 1 160 ? -5.062 1.390 -14.606 1.00 93.38 160 LYS A N 1
ATOM 1245 C CA . LYS A 1 160 ? -4.121 2.517 -14.563 1.00 93.38 160 LYS A CA 1
ATOM 1246 C C . LYS A 1 160 ? -4.521 3.527 -13.477 1.00 93.38 160 LYS A C 1
ATOM 1248 O O . LYS A 1 160 ? -5.629 4.055 -13.491 1.00 93.38 160 LYS A O 1
ATOM 1253 N N . ALA A 1 161 ? -3.597 3.829 -12.574 1.00 91.62 161 ALA A N 1
ATOM 1254 C CA . ALA A 1 161 ? -3.726 4.826 -11.520 1.00 91.62 161 ALA A CA 1
ATOM 1255 C C . ALA A 1 161 ? -2.707 5.944 -11.768 1.00 91.62 161 ALA A C 1
ATOM 1257 O O . ALA A 1 161 ? -1.497 5.716 -11.754 1.00 91.62 161 ALA A O 1
ATOM 1258 N N . ARG A 1 162 ? -3.203 7.154 -12.055 1.00 83.62 162 ARG A N 1
ATOM 1259 C CA . ARG A 1 162 ? -2.349 8.314 -12.366 1.00 83.62 162 ARG A CA 1
ATOM 1260 C C . ARG A 1 162 ? -1.667 8.894 -11.126 1.00 83.62 162 ARG A C 1
ATOM 1262 O O . ARG A 1 162 ? -0.578 9.441 -11.260 1.00 83.62 162 ARG A O 1
ATOM 1269 N N . GLN A 1 163 ? -2.303 8.759 -9.964 1.00 82.44 163 GLN A N 1
ATOM 1270 C CA . GLN A 1 163 ? -1.788 9.251 -8.687 1.00 82.44 163 GLN A CA 1
ATOM 1271 C C . GLN A 1 163 ? -0.591 8.440 -8.228 1.00 82.44 163 GLN A C 1
ATOM 1273 O O . GLN A 1 163 ? -0.512 7.251 -8.544 1.00 82.44 163 GLN A O 1
ATOM 1278 N N . ASP A 1 164 ? 0.312 9.089 -7.493 1.00 86.62 164 ASP A N 1
ATOM 1279 C CA . ASP A 1 164 ? 1.423 8.432 -6.814 1.00 86.62 164 ASP A CA 1
ATOM 1280 C C . ASP A 1 164 ? 0.971 7.536 -5.666 1.00 86.62 164 ASP A C 1
ATOM 1282 O O . ASP A 1 164 ? -0.179 7.583 -5.237 1.00 86.62 164 ASP A O 1
ATOM 1286 N N . MET A 1 165 ? 1.845 6.608 -5.276 1.00 92.56 165 MET A N 1
ATOM 1287 C CA . MET A 1 165 ? 1.527 5.691 -4.191 1.00 92.56 165 MET A CA 1
ATOM 1288 C C . MET A 1 165 ? 1.404 6.459 -2.874 1.00 92.56 165 MET A C 1
ATOM 1290 O O . MET A 1 165 ? 2.066 7.481 -2.657 1.00 92.56 165 MET A O 1
ATOM 1294 N N . ASP A 1 166 ? 0.570 5.933 -1.994 1.00 93.50 166 ASP A N 1
ATOM 1295 C CA . ASP A 1 166 ? 0.370 6.442 -0.656 1.00 93.50 166 ASP A CA 1
ATOM 1296 C C . ASP A 1 166 ? 1.299 5.721 0.334 1.00 93.50 166 ASP A C 1
ATOM 1298 O O . ASP A 1 166 ? 1.171 4.510 0.497 1.00 93.50 166 ASP A O 1
ATOM 1302 N N . PRO A 1 167 ? 2.259 6.409 0.970 1.00 93.62 167 PRO A N 1
ATOM 1303 C CA . PRO A 1 167 ? 3.248 5.797 1.851 1.00 93.62 167 PRO A CA 1
ATOM 1304 C C . PRO A 1 167 ? 2.692 5.483 3.236 1.00 93.62 167 PRO A C 1
ATOM 1306 O O . PRO A 1 167 ? 3.329 4.739 3.965 1.00 93.62 167 PRO A O 1
ATOM 1309 N N . ILE A 1 168 ? 1.527 6.018 3.606 1.00 94.69 168 ILE A N 1
ATOM 1310 C CA . ILE A 1 168 ? 0.888 5.716 4.890 1.00 94.69 168 ILE A CA 1
ATOM 1311 C C . ILE A 1 168 ? -0.083 4.547 4.732 1.00 94.69 168 ILE A C 1
ATOM 1313 O O . ILE A 1 168 ? -0.097 3.634 5.556 1.00 94.69 168 ILE A O 1
ATOM 1317 N N . LEU A 1 169 ? -0.868 4.551 3.652 1.00 94.69 169 LEU A N 1
ATOM 1318 C CA . LEU A 1 169 ? -1.812 3.476 3.341 1.00 94.69 169 LEU A CA 1
ATOM 1319 C C . LEU A 1 169 ? -1.155 2.300 2.604 1.00 94.69 169 LEU A C 1
ATOM 1321 O O . LEU A 1 169 ? -1.767 1.245 2.486 1.00 94.69 169 LEU A O 1
ATOM 1325 N N . LEU A 1 170 ? 0.071 2.482 2.099 1.00 95.31 170 LEU A N 1
ATOM 1326 C CA . LEU A 1 170 ? 0.855 1.495 1.345 1.00 95.31 170 LEU A CA 1
ATOM 1327 C C . LEU A 1 170 ? 0.134 0.949 0.105 1.00 95.31 170 LEU A C 1
ATOM 1329 O O . LEU A 1 170 ? 0.283 -0.209 -0.281 1.00 95.31 170 LEU A O 1
ATOM 1333 N N . VAL A 1 171 ? -0.634 1.812 -0.561 1.00 94.75 171 VAL A N 1
ATOM 1334 C CA . VAL A 1 171 ? -1.413 1.471 -1.757 1.00 94.75 171 VAL A CA 1
ATOM 1335 C C . VAL A 1 171 ? -1.301 2.550 -2.825 1.00 94.75 171 VAL A C 1
ATOM 1337 O O . VAL A 1 171 ? -1.013 3.711 -2.552 1.00 94.75 171 VAL A O 1
ATOM 1340 N N . ARG A 1 172 ? -1.583 2.186 -4.074 1.00 94.50 172 ARG A N 1
ATOM 1341 C CA . ARG A 1 172 ? -1.860 3.133 -5.156 1.00 94.50 172 ARG A CA 1
ATOM 1342 C C . ARG A 1 172 ? -3.285 2.889 -5.623 1.00 94.50 172 ARG A C 1
ATOM 1344 O O . ARG A 1 172 ? -3.586 1.802 -6.104 1.00 94.50 172 ARG A O 1
ATOM 1351 N N . LEU A 1 173 ? -4.164 3.880 -5.514 1.00 92.94 173 LEU A N 1
ATOM 1352 C CA . LEU A 1 173 ? -5.568 3.731 -5.905 1.00 92.94 173 LEU A CA 1
ATOM 1353 C C . LEU A 1 173 ? -5.863 4.510 -7.191 1.00 92.94 173 LEU A C 1
ATOM 1355 O O . LEU A 1 173 ? -5.398 5.633 -7.388 1.00 92.94 173 LEU A O 1
ATOM 1359 N N . CYS A 1 174 ? -6.635 3.908 -8.100 1.00 92.69 174 CYS A N 1
ATOM 1360 C CA . CYS A 1 174 ? -7.296 4.682 -9.151 1.00 92.69 174 CYS A CA 1
ATOM 1361 C C . CYS A 1 174 ? -8.458 5.486 -8.548 1.00 92.69 174 CYS A C 1
ATOM 1363 O O . CYS A 1 174 ? -8.897 5.193 -7.439 1.00 92.69 174 CYS A O 1
ATOM 1365 N N . VAL A 1 175 ? -8.979 6.464 -9.291 1.00 90.31 175 VAL A N 1
ATOM 1366 C CA . VAL A 1 175 ? -10.081 7.328 -8.828 1.00 90.31 175 VAL A CA 1
ATOM 1367 C C . VAL A 1 175 ? -11.292 6.500 -8.375 1.00 90.31 175 VAL A C 1
ATOM 1369 O O . VAL A 1 175 ? -11.809 6.725 -7.286 1.00 90.31 175 VAL A O 1
ATOM 1372 N N . ASP A 1 176 ? -11.667 5.476 -9.150 1.00 92.00 176 ASP A N 1
ATOM 1373 C CA . ASP A 1 176 ? -12.793 4.594 -8.814 1.00 92.00 176 ASP A CA 1
ATOM 1374 C C . ASP A 1 176 ? -12.574 3.823 -7.507 1.00 92.00 176 ASP A C 1
ATOM 1376 O O . ASP A 1 176 ? -13.497 3.683 -6.711 1.00 92.00 176 ASP A O 1
ATOM 1380 N N . CYS A 1 177 ? -11.369 3.281 -7.297 1.00 93.75 177 CYS A N 1
ATOM 1381 C CA . CYS A 1 177 ? -11.050 2.542 -6.076 1.00 93.75 177 CYS A CA 1
ATOM 1382 C C . CYS A 1 177 ? -10.901 3.487 -4.889 1.00 93.75 177 CYS A C 1
ATOM 1384 O O . CYS A 1 177 ? -11.312 3.128 -3.801 1.00 93.75 177 CYS A O 1
ATOM 1386 N N . HIS A 1 178 ? -10.388 4.701 -5.078 1.00 91.50 178 HIS A N 1
ATOM 1387 C CA . HIS A 1 178 ? -10.327 5.676 -3.995 1.00 91.50 178 HIS A CA 1
ATOM 1388 C C . HIS A 1 178 ? -11.727 5.941 -3.425 1.00 91.50 178 HIS A C 1
ATOM 1390 O O . HIS A 1 178 ? -11.925 5.824 -2.223 1.00 91.50 178 HIS A O 1
ATOM 1396 N N . GLY A 1 179 ? -12.723 6.198 -4.279 1.00 89.81 179 GLY A N 1
ATOM 1397 C CA . GLY A 1 179 ? -14.098 6.442 -3.827 1.00 89.81 179 GLY A CA 1
ATOM 1398 C C . GLY A 1 179 ? -14.817 5.231 -3.214 1.00 89.81 179 GLY A C 1
ATOM 1399 O O . GLY A 1 179 ? -15.869 5.408 -2.614 1.00 89.81 179 GLY A O 1
ATOM 1400 N N . LYS A 1 180 ? -14.287 4.011 -3.379 1.00 93.06 180 LYS A N 1
ATOM 1401 C CA . LYS A 1 180 ? -14.903 2.766 -2.879 1.00 93.06 180 LYS A CA 1
ATOM 1402 C C . LYS A 1 180 ? -14.191 2.177 -1.671 1.00 93.06 180 LYS A C 1
ATOM 1404 O O . LYS A 1 180 ? -14.831 1.560 -0.834 1.00 93.06 180 LYS A O 1
ATOM 1409 N N . GLU A 1 181 ? -12.875 2.333 -1.621 1.00 94.38 181 GLU A N 1
ATOM 1410 C CA . GLU A 1 181 ? -11.999 1.659 -0.663 1.00 94.38 181 GLU A CA 1
ATOM 1411 C C . GLU A 1 181 ? -11.534 2.598 0.457 1.00 94.38 181 GLU A C 1
ATOM 1413 O O . GLU A 1 181 ? -10.921 2.135 1.416 1.00 94.38 181 GLU A O 1
ATOM 1418 N N . THR A 1 182 ? -11.823 3.902 0.362 1.00 93.50 182 THR A N 1
ATOM 1419 C CA . THR A 1 182 ? -11.437 4.889 1.381 1.00 93.50 182 THR A CA 1
ATOM 1420 C C . THR A 1 182 ? -12.637 5.598 1.990 1.00 93.50 182 THR A C 1
ATOM 1422 O O . THR A 1 182 ? -13.644 5.830 1.322 1.00 93.50 182 THR A O 1
ATOM 1425 N N . VAL A 1 183 ? -12.487 5.988 3.253 1.00 93.06 183 VAL A N 1
ATOM 1426 C CA . VAL A 1 183 ? -13.456 6.772 4.017 1.00 93.06 183 VAL A CA 1
ATOM 1427 C C . VAL A 1 183 ? -12.772 7.995 4.608 1.00 93.06 183 VAL A C 1
ATOM 1429 O O . VAL A 1 183 ? -11.589 7.950 4.957 1.00 93.06 183 VAL A O 1
ATOM 1432 N N . ASN A 1 184 ? -13.509 9.101 4.699 1.00 91.88 184 ASN A N 1
ATOM 1433 C CA . ASN A 1 184 ? -13.031 10.280 5.407 1.00 91.88 184 ASN A CA 1
ATOM 1434 C C . ASN A 1 184 ? -12.926 9.938 6.900 1.00 91.88 184 ASN A C 1
ATOM 1436 O O . ASN A 1 184 ? -13.869 9.395 7.480 1.00 91.88 184 ASN A O 1
ATOM 1440 N N . THR A 1 185 ? -11.792 10.258 7.520 1.00 91.88 185 THR A N 1
ATOM 1441 C CA . THR A 1 185 ? -11.563 9.964 8.937 1.00 91.88 185 THR A CA 1
ATOM 1442 C C . THR A 1 185 ? -12.552 10.653 9.871 1.00 91.88 185 THR A C 1
ATOM 1444 O O . THR A 1 185 ? -12.814 10.119 10.939 1.00 91.88 185 THR A O 1
ATOM 1447 N N . ASP A 1 186 ? -13.151 11.776 9.472 1.00 89.81 186 ASP A N 1
ATOM 1448 C CA . ASP A 1 186 ? -14.165 12.500 10.253 1.00 89.81 186 ASP A CA 1
ATOM 1449 C C . ASP A 1 186 ? -15.455 11.684 10.443 1.00 89.81 186 ASP A C 1
ATOM 1451 O O . ASP A 1 186 ? -16.241 11.948 11.350 1.00 89.81 186 ASP A O 1
ATOM 1455 N N . LEU A 1 187 ? -15.675 10.677 9.592 1.00 91.12 187 LEU A N 1
ATOM 1456 C CA . LEU A 1 187 ? -16.819 9.767 9.659 1.00 91.12 187 LEU A CA 1
ATOM 1457 C C . LEU A 1 187 ? -16.511 8.480 10.441 1.00 91.12 187 LEU A C 1
ATOM 1459 O O . LEU A 1 187 ? -17.380 7.618 10.561 1.00 91.12 187 LEU A O 1
ATOM 1463 N N . VAL A 1 188 ? -15.282 8.321 10.940 1.00 93.19 188 VAL A N 1
ATOM 1464 C CA . VAL A 1 188 ? -14.829 7.115 11.641 1.00 93.19 188 VAL A CA 1
ATOM 1465 C C . VAL A 1 188 ? -14.881 7.338 13.149 1.00 93.19 188 VAL A C 1
ATOM 1467 O O . VAL A 1 188 ? -14.478 8.382 13.651 1.00 93.19 188 VAL A O 1
ATOM 1470 N N . SER A 1 189 ? -15.321 6.322 13.895 1.00 93.31 189 SER A N 1
ATOM 1471 C CA . SER A 1 189 ? -15.473 6.395 15.357 1.00 93.31 189 SER A CA 1
ATOM 1472 C C . SER A 1 189 ? -14.155 6.651 16.109 1.00 93.31 189 SER A C 1
ATOM 1474 O O . SER A 1 189 ? -14.152 7.285 17.162 1.00 93.31 189 SER A O 1
ATOM 1476 N N . PHE A 1 190 ? -13.031 6.154 15.579 1.00 93.06 190 PHE A N 1
ATOM 1477 C CA . PHE A 1 190 ? -11.700 6.256 16.194 1.00 93.06 190 PHE A CA 1
ATOM 1478 C C . PHE A 1 190 ? -10.632 6.723 15.184 1.00 93.06 190 PHE A C 1
ATOM 1480 O O . PHE A 1 190 ? -9.777 5.927 14.781 1.00 93.06 190 PHE A O 1
ATOM 1487 N N . PRO A 1 191 ? -10.635 8.007 14.773 1.00 93.50 191 PRO A N 1
ATOM 1488 C CA . PRO A 1 191 ? -9.737 8.524 13.732 1.00 93.50 191 PRO A CA 1
ATOM 1489 C C . PRO A 1 191 ? -8.241 8.397 14.061 1.00 93.50 191 PRO A C 1
ATOM 1491 O O . PRO A 1 191 ? -7.411 8.298 13.164 1.00 93.50 191 PRO A O 1
ATOM 1494 N N . TRP A 1 192 ? -7.879 8.384 15.346 1.00 93.88 192 TRP A N 1
ATOM 1495 C CA . TRP A 1 192 ? -6.487 8.276 15.805 1.00 93.88 192 TRP A CA 1
ATOM 1496 C C . TRP A 1 192 ? -5.946 6.836 15.842 1.00 93.88 192 TRP A C 1
ATOM 1498 O O . TRP A 1 192 ? -4.754 6.646 16.064 1.00 93.88 192 TRP A O 1
ATOM 1508 N N . LEU A 1 193 ? -6.795 5.821 15.635 1.00 96.38 193 LEU A N 1
ATOM 1509 C CA . LEU A 1 193 ? -6.403 4.400 15.631 1.00 96.38 193 LEU A CA 1
ATOM 1510 C C . LEU A 1 193 ? -6.284 3.798 14.224 1.00 96.38 193 LEU A C 1
ATOM 1512 O O . LEU A 1 193 ? -5.940 2.617 14.085 1.00 96.38 193 LEU A O 1
ATOM 1516 N N . VAL A 1 194 ? -6.566 4.593 13.193 1.00 96.56 194 VAL A N 1
ATOM 1517 C CA . VAL A 1 194 ? -6.486 4.191 11.788 1.00 96.56 194 VAL A CA 1
ATOM 1518 C C . VAL A 1 194 ? -5.281 4.820 11.102 1.00 96.56 194 VAL A C 1
ATOM 1520 O O . VAL A 1 194 ? -4.838 5.916 11.452 1.00 96.56 194 VAL A O 1
ATOM 1523 N N . PHE A 1 195 ? -4.757 4.145 10.082 1.00 95.75 195 PHE A N 1
ATOM 1524 C CA . PHE A 1 195 ? -3.767 4.754 9.199 1.00 95.75 195 PHE A CA 1
ATOM 1525 C C . PHE A 1 195 ? -4.464 5.747 8.276 1.00 95.75 195 PHE A C 1
ATOM 1527 O O . PHE A 1 195 ? -5.305 5.354 7.469 1.00 95.75 195 PHE A O 1
ATOM 1534 N N . ALA A 1 196 ? -4.118 7.027 8.387 1.00 93.31 196 ALA A N 1
ATOM 1535 C CA . ALA A 1 196 ? -4.777 8.086 7.636 1.00 93.31 196 ALA A CA 1
ATOM 1536 C C . ALA A 1 196 ? -3.795 8.873 6.764 1.00 93.31 196 ALA A C 1
ATOM 1538 O O . ALA A 1 196 ? -2.785 9.392 7.239 1.00 93.31 196 ALA A O 1
ATOM 1539 N N . SER A 1 197 ? -4.108 9.015 5.487 1.00 89.19 197 SER A N 1
ATOM 1540 C CA . SER A 1 197 ? -3.323 9.832 4.577 1.00 89.19 197 SER A CA 1
ATOM 1541 C C . SER A 1 197 ? -3.880 11.240 4.443 1.00 89.19 197 SER A C 1
ATOM 1543 O O . SER A 1 197 ? -5.090 11.451 4.461 1.00 89.19 197 SER A O 1
ATOM 1545 N N . GLU A 1 198 ? -2.966 12.188 4.263 1.00 77.31 198 GLU A N 1
ATOM 1546 C CA . GLU A 1 198 ? -3.232 13.587 3.925 1.00 77.31 198 GLU A CA 1
ATOM 1547 C C . GLU A 1 198 ? -3.038 13.870 2.429 1.00 77.31 198 GLU A C 1
ATOM 1549 O O . GLU A 1 198 ? -3.054 15.027 2.019 1.00 77.31 198 GLU A O 1
ATOM 1554 N N . ARG A 1 199 ? -2.810 12.846 1.595 1.00 70.94 199 ARG A N 1
ATOM 1555 C CA . ARG A 1 199 ? -2.687 13.016 0.141 1.00 70.94 199 ARG A CA 1
ATOM 1556 C C . ARG A 1 199 ? -4.064 12.899 -0.506 1.00 70.94 199 ARG A C 1
ATOM 1558 O O . ARG A 1 199 ? -4.502 11.777 -0.765 1.00 70.94 199 ARG A O 1
ATOM 1565 N N . PRO A 1 200 ? -4.756 14.015 -0.801 1.00 60.16 200 PRO A N 1
ATOM 1566 C CA . PRO A 1 200 ? -6.021 13.933 -1.500 1.00 60.16 200 PRO A CA 1
ATOM 1567 C C . PRO A 1 200 ? -5.784 13.412 -2.924 1.00 60.16 200 PRO A C 1
ATOM 1569 O O . PRO A 1 200 ? -4.763 13.724 -3.552 1.00 60.16 200 PRO A O 1
ATOM 1572 N N . PRO A 1 201 ? -6.734 12.665 -3.498 1.00 56.72 201 PRO A N 1
ATOM 1573 C CA . PRO A 1 201 ? -6.769 12.504 -4.940 1.00 56.72 201 PRO A CA 1
ATOM 1574 C C . PRO A 1 201 ? -6.966 13.898 -5.562 1.00 56.72 201 PRO A C 1
ATOM 1576 O O . PRO A 1 201 ? -7.656 14.745 -4.996 1.00 56.72 201 PRO A O 1
ATOM 1579 N N . MET A 1 202 ? -6.322 14.141 -6.711 1.00 57.00 202 MET A N 1
ATOM 1580 C CA . MET A 1 202 ? -6.370 15.412 -7.457 1.00 57.00 202 MET A CA 1
ATOM 1581 C C . MET A 1 202 ? -7.685 16.196 -7.271 1.00 57.00 202 MET A C 1
ATOM 1583 O O . MET A 1 202 ? -8.760 15.670 -7.555 1.00 57.00 202 MET A O 1
ATOM 1587 N N . ASN A 1 203 ? -7.562 17.471 -6.887 1.00 54.34 203 ASN A N 1
ATOM 1588 C CA . ASN A 1 203 ? -8.637 18.471 -6.811 1.00 54.34 203 ASN A CA 1
ATOM 1589 C C . ASN A 1 203 ? -9.744 18.215 -5.765 1.00 54.34 203 ASN A C 1
ATOM 1591 O O . ASN A 1 203 ? -10.826 18.785 -5.891 1.00 54.34 203 ASN A O 1
ATOM 1595 N N . GLN A 1 204 ? -9.499 17.395 -4.740 1.00 57.72 204 GLN A N 1
ATOM 1596 C CA . GLN A 1 204 ? -10.407 17.270 -3.592 1.00 57.72 204 GLN A CA 1
ATOM 1597 C C . GLN A 1 204 ? -9.967 18.147 -2.413 1.00 57.72 204 GLN A C 1
ATOM 1599 O O . GLN A 1 204 ? -8.791 18.492 -2.288 1.00 57.72 204 GLN A O 1
ATOM 1604 N N . ASN A 1 205 ? -10.936 18.515 -1.569 1.00 57.88 205 ASN A N 1
ATOM 1605 C CA . ASN A 1 205 ? -10.716 19.292 -0.348 1.00 57.88 205 ASN A CA 1
ATOM 1606 C C . ASN A 1 205 ? -9.665 18.585 0.539 1.00 57.88 205 ASN A C 1
ATOM 1608 O O . ASN A 1 205 ? -9.654 17.349 0.569 1.00 57.88 205 ASN A O 1
ATOM 1612 N N . PRO A 1 206 ? -8.785 19.313 1.253 1.00 59.66 206 PRO A N 1
ATOM 1613 C CA . PRO A 1 206 ? -7.836 18.697 2.169 1.00 59.66 206 PRO A CA 1
ATOM 1614 C C . PRO A 1 206 ? -8.608 18.039 3.317 1.00 59.66 206 PRO A C 1
ATOM 1616 O O . PRO A 1 206 ? -9.084 18.691 4.242 1.00 59.66 206 PRO A O 1
ATOM 1619 N N . SER A 1 207 ? -8.764 16.727 3.225 1.00 73.62 207 SER A N 1
ATOM 1620 C CA . SER A 1 207 ? -9.343 15.875 4.258 1.00 73.62 207 SER A CA 1
ATOM 1621 C C . SER A 1 207 ? -8.464 14.643 4.407 1.00 73.62 207 SER A C 1
ATOM 1623 O O . SER A 1 207 ? -7.799 14.232 3.452 1.00 73.62 207 SER A O 1
ATOM 1625 N N . ARG A 1 208 ? -8.434 14.078 5.615 1.00 87.94 208 ARG A N 1
ATOM 1626 C CA . ARG A 1 208 ? -7.707 12.841 5.896 1.00 87.94 208 ARG A CA 1
ATOM 1627 C C . ARG A 1 208 ? -8.568 11.644 5.511 1.00 87.94 208 ARG A C 1
ATOM 1629 O O . ARG A 1 208 ? -9.766 11.611 5.789 1.00 87.94 208 ARG A O 1
ATOM 1636 N N . TRP A 1 209 ? -7.946 10.655 4.882 1.00 91.69 209 TRP A N 1
ATOM 1637 C CA . TRP A 1 209 ? -8.627 9.449 4.410 1.00 91.69 209 TRP A CA 1
ATOM 1638 C C . TRP A 1 209 ? -7.930 8.207 4.941 1.00 91.69 209 TRP A C 1
ATOM 1640 O O . TRP A 1 209 ? -6.701 8.141 4.950 1.00 91.69 209 TRP A O 1
ATOM 1650 N N . CYS A 1 210 ? -8.701 7.203 5.341 1.00 94.62 210 CYS A N 1
ATOM 1651 C CA . CYS A 1 210 ? -8.188 5.879 5.676 1.00 94.62 210 CYS A CA 1
ATOM 1652 C C . CYS A 1 210 ? -8.868 4.809 4.818 1.00 94.62 210 CYS A C 1
ATOM 1654 O O . CYS A 1 210 ? -9.879 5.066 4.161 1.00 94.62 210 CYS A O 1
ATOM 1656 N N . LEU A 1 211 ? -8.302 3.603 4.797 1.00 96.00 211 LEU A N 1
ATOM 1657 C CA . LEU A 1 211 ? -8.935 2.466 4.132 1.00 96.00 211 LEU A CA 1
ATOM 1658 C C . LEU A 1 211 ? -10.138 1.983 4.948 1.00 96.00 211 LEU A C 1
ATOM 1660 O O . LEU A 1 211 ? -10.026 1.811 6.163 1.00 96.00 211 LEU A O 1
ATOM 1664 N N . TYR A 1 212 ? -11.252 1.674 4.274 1.00 95.31 212 TYR A N 1
ATOM 1665 C CA . TYR A 1 212 ? -12.435 1.088 4.921 1.00 95.31 212 TYR A CA 1
ATOM 1666 C C . TYR A 1 212 ? -12.082 -0.175 5.706 1.00 95.31 212 TYR A C 1
ATOM 1668 O O . TYR A 1 212 ? -12.521 -0.337 6.840 1.00 95.31 212 TYR A O 1
ATOM 1676 N N . SER A 1 213 ? -11.222 -1.027 5.143 1.00 95.69 213 SER A N 1
ATOM 1677 C CA . SER A 1 213 ? -10.767 -2.255 5.797 1.00 95.69 213 SER A CA 1
ATOM 1678 C C . SER A 1 213 ? -10.068 -2.004 7.135 1.00 95.69 213 SER A C 1
ATOM 1680 O O . SER A 1 213 ? -10.172 -2.822 8.044 1.00 95.69 213 SER A O 1
ATOM 1682 N N . ASP A 1 214 ? -9.347 -0.887 7.264 1.00 96.69 214 ASP A N 1
ATOM 1683 C CA . ASP A 1 214 ? -8.638 -0.537 8.495 1.00 96.69 214 ASP A CA 1
ATOM 1684 C C . ASP A 1 214 ? -9.603 0.012 9.553 1.00 96.69 214 ASP A C 1
ATOM 1686 O O . ASP A 1 214 ? -9.564 -0.407 10.710 1.00 96.69 214 ASP A O 1
ATOM 1690 N N . ALA A 1 215 ? -10.524 0.888 9.139 1.00 96.62 215 ALA A N 1
ATOM 1691 C CA . ALA A 1 215 ? -11.577 1.408 10.007 1.00 96.62 215 ALA A CA 1
ATOM 1692 C C . ALA A 1 215 ? -12.492 0.288 10.533 1.00 96.62 215 ALA A C 1
ATOM 1694 O O . ALA A 1 215 ? -12.734 0.211 11.738 1.00 96.62 215 ALA A O 1
ATOM 1695 N N . GLU A 1 216 ? -12.941 -0.623 9.664 1.00 96.25 216 GLU A N 1
ATOM 1696 C CA . GLU A 1 216 ? -13.759 -1.775 10.059 1.00 96.25 216 GLU A CA 1
ATOM 1697 C C . GLU A 1 216 ? -13.019 -2.700 11.027 1.00 96.25 216 GLU A C 1
ATOM 1699 O O . GLU A 1 216 ? -13.612 -3.147 12.009 1.00 96.25 216 GLU A O 1
ATOM 1704 N N . ALA A 1 217 ? -11.728 -2.963 10.800 1.00 96.38 217 ALA A N 1
ATOM 1705 C CA . ALA A 1 217 ? -10.932 -3.795 11.698 1.00 96.38 217 ALA A CA 1
ATOM 1706 C C . ALA A 1 217 ? -10.814 -3.171 13.098 1.00 96.38 217 ALA A C 1
ATOM 1708 O O . ALA A 1 217 ? -10.977 -3.868 14.103 1.00 96.38 217 ALA A O 1
ATOM 1709 N N . VAL A 1 218 ? -10.576 -1.857 13.178 1.00 97.00 218 VAL A N 1
ATOM 1710 C CA . VAL A 1 218 ? -10.520 -1.134 14.456 1.00 97.00 218 VAL A CA 1
ATOM 1711 C C . VAL A 1 218 ? -11.872 -1.175 15.163 1.00 97.00 218 VAL A C 1
ATOM 1713 O O . VAL A 1 218 ? -11.940 -1.507 16.348 1.00 97.00 218 VAL A O 1
ATOM 1716 N N . GLU A 1 219 ? -12.959 -0.885 14.448 1.00 95.56 219 GLU A N 1
ATOM 1717 C CA . GLU A 1 219 ? -14.296 -0.916 15.033 1.00 95.56 219 GLU A CA 1
ATOM 1718 C C . GLU A 1 219 ? -14.711 -2.313 15.493 1.00 95.56 219 GLU A C 1
ATOM 1720 O O . GLU A 1 219 ? -15.307 -2.443 16.562 1.00 95.56 219 GLU A O 1
ATOM 1725 N N . ALA A 1 220 ? -14.405 -3.351 14.713 1.00 96.44 220 ALA A N 1
ATOM 1726 C CA . ALA A 1 220 ? -14.701 -4.733 15.068 1.00 96.44 220 ALA A CA 1
ATOM 1727 C C . ALA A 1 220 ? -13.998 -5.121 16.373 1.00 96.44 220 ALA A C 1
ATOM 1729 O O . ALA A 1 220 ? -14.656 -5.592 17.299 1.00 96.44 220 ALA A O 1
ATOM 1730 N N . MET A 1 221 ? -12.701 -4.824 16.496 1.00 94.81 221 MET A N 1
ATOM 1731 C CA . MET A 1 221 ? -11.941 -5.098 17.719 1.00 94.81 221 MET A CA 1
ATOM 1732 C C . MET A 1 221 ? -12.508 -4.347 18.927 1.00 94.81 221 MET A C 1
ATOM 1734 O O . MET A 1 221 ? -12.699 -4.935 19.993 1.00 94.81 221 MET A O 1
ATOM 1738 N N . VAL A 1 222 ? -12.841 -3.061 18.773 1.00 94.31 222 VAL A N 1
ATOM 1739 C CA . VAL A 1 222 ? -13.458 -2.284 19.857 1.00 94.31 222 VAL A CA 1
ATOM 1740 C C . VAL A 1 222 ? -14.808 -2.880 20.267 1.00 94.31 222 VAL A C 1
ATOM 1742 O O . VAL A 1 222 ? -15.062 -3.024 21.466 1.00 94.31 222 VAL A O 1
ATOM 1745 N N . LYS A 1 223 ? -15.650 -3.266 19.298 1.00 94.31 223 LYS A N 1
ATOM 1746 C CA . LYS A 1 223 ? -16.952 -3.904 19.545 1.00 94.31 223 LYS A CA 1
ATOM 1747 C C . LYS A 1 223 ? -16.788 -5.233 20.283 1.00 94.31 223 LYS A C 1
ATOM 1749 O O . LYS A 1 223 ? -17.498 -5.465 21.262 1.00 94.31 223 LYS A O 1
ATOM 1754 N N . GLU A 1 224 ? -15.819 -6.061 19.895 1.00 94.81 224 GLU A N 1
ATOM 1755 C CA . GLU A 1 224 ? -15.509 -7.325 20.573 1.00 94.81 224 GLU A CA 1
ATOM 1756 C C . GLU A 1 224 ? -15.135 -7.119 22.046 1.00 94.81 224 GLU A C 1
ATOM 1758 O O . GLU A 1 224 ? -15.684 -7.795 22.919 1.00 94.81 224 GLU A O 1
ATOM 1763 N N . PHE A 1 225 ? -14.263 -6.153 22.356 1.00 93.94 225 PHE A N 1
ATOM 1764 C CA . PHE A 1 225 ? -13.914 -5.860 23.748 1.00 93.94 225 PHE A CA 1
ATOM 1765 C C . PHE A 1 225 ? -15.104 -5.343 24.558 1.00 93.94 225 PHE A C 1
ATOM 1767 O O . PHE A 1 225 ? -15.268 -5.738 25.715 1.00 93.94 225 PHE A O 1
ATOM 1774 N N . THR A 1 226 ? -15.943 -4.490 23.958 1.00 92.19 226 THR A N 1
ATOM 1775 C CA . THR A 1 226 ? -17.151 -3.990 24.629 1.00 92.19 226 THR A CA 1
ATOM 1776 C C . THR A 1 226 ? -18.166 -5.100 24.885 1.00 92.19 226 THR A C 1
ATOM 1778 O O . THR A 1 226 ? -18.717 -5.165 25.978 1.00 92.19 226 THR A O 1
ATOM 1781 N N . ALA A 1 227 ? -18.355 -6.022 23.935 1.00 93.94 227 ALA A N 1
ATOM 1782 C CA . ALA A 1 227 ? -19.252 -7.166 24.089 1.00 93.94 227 ALA A CA 1
ATOM 1783 C C . ALA A 1 227 ? -18.737 -8.173 25.131 1.00 93.94 227 ALA A C 1
ATOM 1785 O O . ALA A 1 227 ? -19.526 -8.788 25.841 1.00 93.94 227 ALA A O 1
ATOM 1786 N N . ALA A 1 228 ? -17.415 -8.321 25.252 1.00 93.81 228 ALA A N 1
ATOM 1787 C CA . ALA A 1 228 ? -16.783 -9.179 26.250 1.00 93.81 228 ALA A CA 1
ATOM 1788 C C . ALA A 1 228 ? -16.677 -8.539 27.650 1.00 93.81 228 ALA A C 1
ATOM 1790 O O . ALA A 1 228 ? -16.215 -9.209 28.573 1.00 93.81 228 ALA A O 1
ATOM 1791 N N . GLY A 1 229 ? -17.030 -7.256 27.812 1.00 92.19 229 GLY A N 1
ATOM 1792 C CA . GLY A 1 229 ? -16.892 -6.520 29.076 1.00 92.19 229 GLY A CA 1
ATOM 1793 C C . GLY A 1 229 ? -15.441 -6.312 29.540 1.00 92.19 229 GLY A C 1
ATOM 1794 O O . GLY A 1 229 ? -15.206 -6.009 30.705 1.00 92.19 229 GLY A O 1
ATOM 1795 N N . LYS A 1 230 ? -14.450 -6.484 28.654 1.00 93.25 230 LYS A N 1
ATOM 1796 C CA . LYS A 1 230 ? -13.016 -6.439 28.997 1.00 93.25 230 LYS A CA 1
ATOM 1797 C C . LYS A 1 230 ? -12.439 -5.038 28.795 1.00 93.25 230 LYS A C 1
ATOM 1799 O O . LYS A 1 230 ? -11.725 -4.797 27.821 1.00 93.25 230 LYS A O 1
ATOM 1804 N N . LEU A 1 231 ? -12.760 -4.119 29.703 1.00 91.25 231 LEU A N 1
ATOM 1805 C CA . LEU A 1 231 ? -12.369 -2.708 29.588 1.00 91.25 231 LEU A CA 1
ATOM 1806 C C . LEU A 1 231 ? -10.845 -2.502 29.633 1.00 91.25 231 LEU A C 1
ATOM 1808 O O . LEU A 1 231 ? -10.301 -1.878 28.731 1.00 91.25 231 LEU A O 1
ATOM 1812 N N . GLU A 1 232 ? -10.139 -3.113 30.584 1.00 93.94 232 GLU A N 1
ATOM 1813 C CA . GLU A 1 232 ? -8.673 -2.977 30.688 1.00 93.94 232 GLU A CA 1
ATOM 1814 C C . GLU A 1 232 ? -7.949 -3.528 29.449 1.00 93.94 232 GLU A C 1
ATOM 1816 O O . GLU A 1 232 ? -7.044 -2.907 28.894 1.00 93.94 232 GLU A O 1
ATOM 1821 N N . ALA A 1 233 ? -8.389 -4.688 28.948 1.00 94.44 233 ALA A N 1
ATOM 1822 C CA . ALA A 1 233 ? -7.812 -5.276 27.742 1.00 94.44 233 ALA A CA 1
ATOM 1823 C C . ALA A 1 233 ? -8.058 -4.403 26.499 1.00 94.44 233 ALA A C 1
ATOM 1825 O O . ALA A 1 233 ? -7.206 -4.358 25.609 1.00 94.44 233 ALA A O 1
ATOM 1826 N N . LYS A 1 234 ? -9.199 -3.699 26.449 1.00 94.94 234 LYS A N 1
ATOM 1827 C CA . LYS A 1 234 ? -9.512 -2.728 25.397 1.00 94.94 234 LYS A CA 1
ATOM 1828 C C . LYS A 1 234 ? -8.522 -1.571 25.411 1.00 94.94 234 LYS A C 1
ATOM 1830 O O . LYS A 1 234 ? -7.993 -1.235 24.359 1.00 94.94 234 LYS A O 1
ATOM 1835 N N . GLU A 1 235 ? -8.269 -0.981 26.576 1.00 94.69 235 GLU A N 1
ATOM 1836 C CA . GLU A 1 235 ? -7.349 0.153 26.724 1.00 94.69 235 GLU A C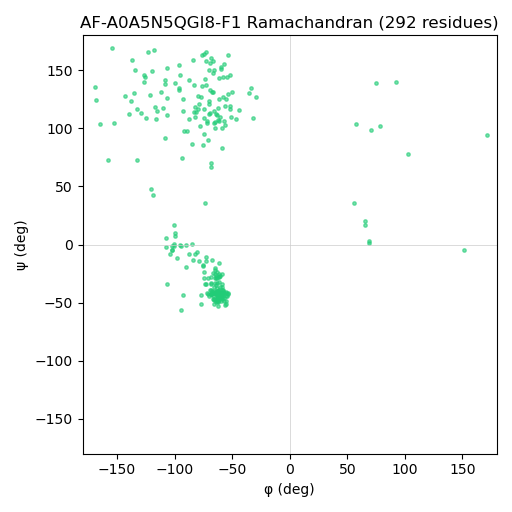A 1
ATOM 1837 C C . GLU A 1 235 ? -5.923 -0.233 26.326 1.00 94.69 235 GLU A C 1
ATOM 1839 O O . GLU A 1 235 ? -5.315 0.436 25.493 1.00 94.69 235 GLU A O 1
ATOM 1844 N N . ILE A 1 236 ? -5.434 -1.382 26.808 1.00 96.69 236 ILE A N 1
ATOM 1845 C CA . ILE A 1 236 ? -4.119 -1.917 26.424 1.00 96.69 236 ILE A CA 1
ATOM 1846 C C . ILE A 1 236 ? -4.035 -2.138 24.908 1.00 96.69 236 ILE A C 1
ATOM 1848 O O . ILE A 1 236 ? -3.006 -1.862 24.288 1.00 96.69 236 ILE A O 1
ATOM 1852 N N . TRP A 1 237 ? -5.098 -2.661 24.293 1.00 97.56 237 TRP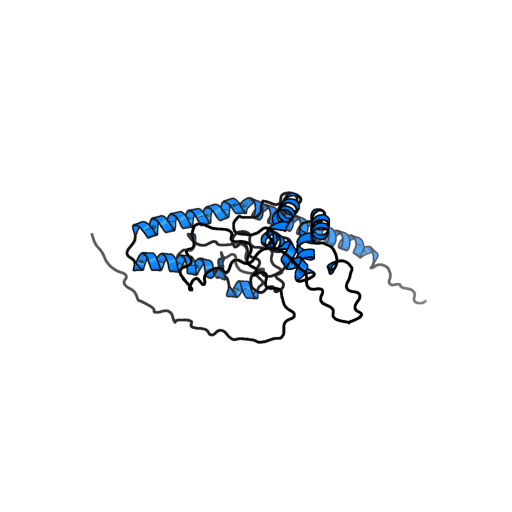 A N 1
ATOM 1853 C CA . TRP A 1 237 ? -5.134 -2.856 22.846 1.00 97.56 237 TRP A CA 1
ATOM 1854 C C . TRP A 1 237 ? -5.151 -1.524 22.085 1.00 97.56 237 TRP A C 1
ATOM 1856 O O . TRP A 1 237 ? -4.416 -1.388 21.108 1.00 97.56 237 TRP A O 1
ATOM 1866 N N . MET A 1 238 ? -5.939 -0.541 22.535 1.00 96.75 238 MET A N 1
ATOM 1867 C CA . MET A 1 238 ? -6.009 0.788 21.917 1.00 96.75 238 MET A CA 1
ATOM 1868 C C . MET A 1 238 ? -4.656 1.499 21.973 1.00 96.75 238 MET A C 1
ATOM 1870 O O . MET A 1 238 ? -4.235 2.055 20.963 1.00 96.75 238 MET A O 1
ATOM 1874 N N . GLU A 1 239 ? -3.947 1.414 23.100 1.00 97.25 239 GLU A N 1
ATOM 1875 C CA . GLU A 1 239 ? -2.602 1.977 23.253 1.00 97.25 239 GLU A CA 1
ATOM 1876 C C . GLU A 1 239 ? -1.607 1.318 22.289 1.00 97.25 239 GLU A C 1
ATOM 1878 O O . GLU A 1 239 ? -0.940 1.992 21.506 1.00 97.25 239 GLU A O 1
ATOM 1883 N N . LYS A 1 240 ? -1.577 -0.021 22.243 1.00 97.56 240 LYS A N 1
ATOM 1884 C CA . LYS A 1 240 ? -0.732 -0.753 21.283 1.00 97.56 240 LYS A CA 1
ATOM 1885 C C . LYS A 1 240 ? -1.060 -0.394 19.837 1.00 97.56 240 LYS A C 1
ATOM 1887 O O . LYS A 1 240 ? -0.164 -0.291 19.001 1.00 97.56 240 LYS A O 1
ATOM 1892 N N . ARG A 1 241 ? -2.345 -0.217 19.525 1.00 97.62 241 ARG A N 1
ATOM 1893 C CA . ARG A 1 241 ? -2.792 0.160 18.185 1.00 97.62 241 ARG A CA 1
ATOM 1894 C C . ARG A 1 241 ? -2.361 1.582 17.833 1.00 97.62 241 ARG A C 1
ATOM 1896 O O . ARG A 1 241 ? -1.890 1.796 16.720 1.00 97.62 241 ARG A O 1
ATOM 1903 N N . LEU A 1 242 ? -2.476 2.523 18.768 1.00 97.06 242 LEU A N 1
ATOM 1904 C CA . LEU A 1 242 ? -2.007 3.895 18.599 1.00 97.06 242 LEU A CA 1
ATOM 1905 C C . LEU A 1 242 ? -0.495 3.936 18.345 1.00 97.06 242 LEU A C 1
ATOM 1907 O O . LEU A 1 242 ? -0.061 4.569 17.385 1.00 97.06 242 LEU A O 1
ATOM 1911 N N . GLN A 1 243 ? 0.289 3.198 19.135 1.00 97.25 243 GLN A N 1
ATOM 1912 C CA . GLN A 1 243 ? 1.736 3.070 18.935 1.00 97.25 243 GLN A CA 1
ATOM 1913 C C . GLN A 1 243 ? 2.065 2.507 17.553 1.00 97.25 243 GLN A C 1
ATOM 1915 O O . GLN A 1 243 ? 2.931 3.023 16.857 1.00 97.25 243 GLN A O 1
ATOM 1920 N N . LEU A 1 244 ? 1.335 1.486 17.107 1.00 95.94 244 LEU A N 1
ATOM 1921 C CA . LEU A 1 244 ? 1.518 0.898 15.783 1.00 95.94 244 LEU A CA 1
ATOM 1922 C C . LEU A 1 244 ? 1.233 1.907 14.654 1.00 95.94 244 LEU A C 1
ATOM 1924 O O . LEU A 1 244 ? 1.986 1.974 13.681 1.00 95.94 244 LEU A O 1
ATOM 1928 N N . VAL A 1 245 ? 0.190 2.730 14.796 1.00 95.94 245 VAL A N 1
ATOM 1929 C CA . VAL A 1 245 ? -0.117 3.818 13.856 1.00 95.94 245 VAL A CA 1
ATOM 1930 C C . VAL A 1 245 ? 0.998 4.866 13.851 1.00 95.94 245 VAL A C 1
ATOM 1932 O O . VAL A 1 245 ? 1.512 5.203 12.784 1.00 95.94 245 VAL A O 1
ATOM 1935 N N . GLN A 1 246 ? 1.424 5.338 15.025 1.00 95.25 246 GLN A N 1
ATOM 1936 C CA . GLN A 1 246 ? 2.500 6.325 15.171 1.00 95.25 246 GLN A CA 1
ATOM 1937 C C . GLN A 1 246 ? 3.828 5.826 14.591 1.00 95.25 246 GLN A C 1
ATOM 1939 O O . GLN A 1 246 ? 4.471 6.546 13.824 1.00 95.25 246 GLN A O 1
ATOM 1944 N N . ASN A 1 247 ? 4.191 4.576 14.880 1.00 95.50 247 ASN A N 1
ATOM 1945 C CA . ASN A 1 247 ? 5.388 3.937 14.348 1.00 95.50 247 ASN A CA 1
ATOM 1946 C C . ASN A 1 247 ? 5.354 3.902 12.821 1.00 95.50 247 ASN A C 1
ATOM 1948 O O . ASN A 1 247 ? 6.358 4.221 12.188 1.00 95.50 247 ASN A O 1
ATOM 1952 N N . ARG A 1 248 ? 4.201 3.602 12.202 1.00 95.00 248 ARG A N 1
ATOM 1953 C CA . ARG A 1 248 ? 4.091 3.670 10.739 1.00 95.00 248 ARG A CA 1
ATOM 1954 C C . ARG A 1 248 ? 4.358 5.080 10.221 1.00 95.00 248 ARG A C 1
ATOM 1956 O O . ARG A 1 248 ? 5.126 5.228 9.278 1.00 95.00 248 ARG A O 1
ATOM 1963 N N . TYR A 1 249 ? 3.781 6.118 10.823 1.00 92.88 249 TYR A N 1
ATOM 1964 C CA . TYR A 1 249 ? 4.050 7.488 10.375 1.00 92.88 249 TYR A CA 1
ATOM 1965 C C . TYR A 1 249 ? 5.530 7.851 10.460 1.00 92.88 249 TYR A C 1
ATOM 1967 O O . TYR A 1 249 ? 6.044 8.445 9.513 1.00 92.88 249 TYR A O 1
ATOM 1975 N N . GLN A 1 250 ? 6.202 7.484 11.553 1.00 93.06 250 GLN A N 1
ATOM 1976 C CA . GLN A 1 250 ? 7.628 7.749 11.755 1.00 93.06 250 GLN A CA 1
ATOM 1977 C C . GLN A 1 250 ? 8.485 6.975 10.748 1.00 93.06 250 GLN A C 1
ATOM 1979 O O . GLN A 1 250 ? 9.279 7.573 10.021 1.00 93.06 250 GLN A O 1
ATOM 1984 N N . ASN A 1 251 ? 8.256 5.666 10.632 1.00 93.38 251 ASN A N 1
ATOM 1985 C CA . ASN A 1 251 ? 9.019 4.781 9.752 1.00 93.38 251 ASN A CA 1
ATOM 1986 C C . ASN A 1 251 ? 8.847 5.134 8.270 1.00 93.38 251 ASN A C 1
ATOM 1988 O O . ASN A 1 251 ? 9.760 4.919 7.476 1.00 93.38 251 ASN A O 1
ATOM 1992 N N . MET A 1 252 ? 7.700 5.703 7.889 1.00 94.50 252 MET A N 1
ATOM 1993 C CA . MET A 1 252 ? 7.418 6.084 6.505 1.00 94.50 252 MET A CA 1
ATOM 1994 C C . MET A 1 252 ? 7.913 7.487 6.142 1.00 94.50 252 MET A C 1
ATOM 1996 O O . MET A 1 252 ? 7.902 7.824 4.957 1.00 94.50 252 MET A O 1
ATOM 2000 N N . GLN A 1 253 ? 8.389 8.307 7.092 1.00 93.38 253 GLN A N 1
ATOM 2001 C CA . GLN A 1 253 ? 8.894 9.657 6.787 1.00 93.38 253 GLN A CA 1
ATOM 2002 C C . GLN A 1 253 ? 10.007 9.675 5.726 1.00 93.38 253 GLN A C 1
ATOM 2004 O O . GLN A 1 253 ? 9.910 10.487 4.800 1.00 93.38 253 GLN A O 1
ATOM 2009 N N . PRO A 1 254 ? 11.019 8.782 5.761 1.00 95.31 254 PRO A N 1
ATOM 2010 C CA . PRO A 1 254 ? 12.035 8.731 4.712 1.00 95.31 254 PRO A CA 1
ATOM 2011 C C . PRO A 1 254 ? 11.432 8.488 3.323 1.00 95.31 254 PRO A C 1
ATOM 2013 O O . PRO A 1 254 ? 11.843 9.114 2.347 1.00 95.31 254 PRO A O 1
ATOM 2016 N N . LEU A 1 255 ? 10.409 7.630 3.229 1.00 94.88 255 LEU A N 1
ATOM 2017 C CA . LEU A 1 255 ? 9.722 7.336 1.969 1.00 94.88 255 LEU A CA 1
ATOM 2018 C C . LEU A 1 255 ? 8.854 8.507 1.508 1.00 94.88 255 LEU A C 1
ATOM 2020 O O . LEU A 1 255 ? 8.847 8.844 0.324 1.00 94.88 255 LEU A O 1
ATOM 2024 N N . VAL A 1 256 ? 8.140 9.153 2.432 1.00 92.75 256 VAL A N 1
ATOM 2025 C CA . VAL A 1 256 ? 7.370 10.375 2.159 1.00 92.75 256 VAL A CA 1
ATOM 2026 C C . VAL A 1 256 ? 8.279 11.440 1.551 1.00 92.75 256 VAL A C 1
ATOM 2028 O O . VAL A 1 256 ? 7.933 12.017 0.517 1.00 92.75 256 VAL A O 1
ATOM 2031 N N . TRP A 1 257 ? 9.440 11.664 2.168 1.00 93.69 257 TRP A N 1
ATOM 2032 C CA . TRP A 1 257 ? 10.420 12.644 1.723 1.00 93.69 257 TRP A CA 1
ATOM 2033 C C . TRP A 1 257 ? 11.025 12.276 0.367 1.00 93.69 257 TRP A C 1
ATOM 2035 O O . TRP A 1 257 ? 11.006 13.100 -0.547 1.00 93.69 257 TRP A O 1
ATOM 2045 N N . TRP A 1 258 ? 11.461 11.026 0.190 1.00 94.88 258 TRP A N 1
ATOM 2046 C CA . TRP A 1 258 ? 12.004 10.543 -1.081 1.00 94.88 258 TRP A CA 1
ATOM 2047 C C . TRP A 1 258 ? 10.997 10.695 -2.233 1.00 94.88 258 TRP A C 1
ATOM 2049 O O . TRP A 1 258 ? 11.336 11.193 -3.307 1.00 94.88 258 TRP A O 1
ATOM 2059 N N . LEU A 1 259 ? 9.724 10.346 -2.007 1.00 92.44 259 LEU A N 1
ATOM 2060 C CA . LEU A 1 259 ? 8.662 10.513 -3.006 1.00 92.44 259 LEU A CA 1
ATOM 2061 C C . LEU A 1 259 ? 8.438 11.983 -3.372 1.00 92.44 259 LEU A C 1
ATOM 2063 O O . LEU A 1 259 ? 8.233 12.286 -4.549 1.00 92.44 259 LEU A O 1
ATOM 2067 N N . LYS A 1 260 ? 8.492 12.885 -2.384 1.00 90.56 260 LYS A N 1
ATOM 2068 C CA . LYS A 1 260 ? 8.365 14.330 -2.606 1.00 90.56 260 LYS A CA 1
ATOM 2069 C C . LYS A 1 260 ? 9.512 14.852 -3.468 1.00 90.56 260 LYS A C 1
ATOM 2071 O O . LYS A 1 260 ? 9.251 15.510 -4.469 1.00 90.56 260 LYS A O 1
ATOM 2076 N N . GLN A 1 261 ? 10.753 14.467 -3.166 1.00 92.12 261 GLN A N 1
ATOM 2077 C CA . GLN A 1 261 ? 11.904 14.824 -3.999 1.00 92.12 261 GLN A CA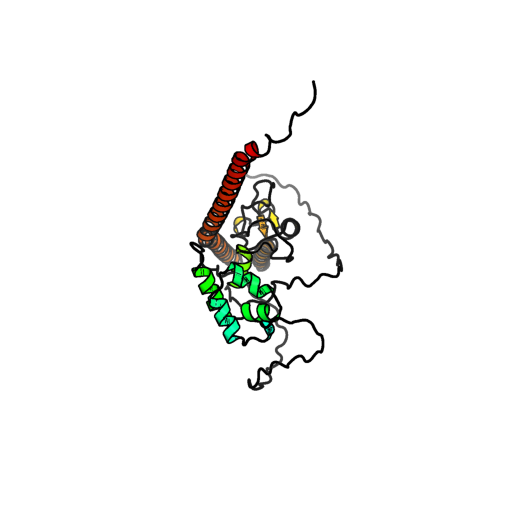 1
ATOM 2078 C C . GLN A 1 261 ? 11.738 14.357 -5.447 1.00 92.12 261 GLN A C 1
ATOM 2080 O O . GLN A 1 261 ? 11.921 15.144 -6.371 1.00 92.12 261 GLN A O 1
ATOM 2085 N N . LYS A 1 262 ? 11.305 13.108 -5.666 1.00 90.69 262 LYS A N 1
ATOM 2086 C CA . LYS A 1 262 ? 11.035 12.596 -7.020 1.00 90.69 262 LYS A CA 1
ATOM 2087 C C . LYS A 1 262 ? 9.890 13.310 -7.723 1.00 90.69 262 LYS A C 1
ATOM 2089 O O . LYS A 1 262 ? 9.838 13.348 -8.952 1.00 90.69 262 LYS A O 1
ATOM 2094 N N . GLU A 1 263 ? 8.918 13.830 -6.989 1.00 87.88 263 GLU A N 1
ATOM 2095 C CA . GLU A 1 263 ? 7.886 14.687 -7.563 1.00 87.88 263 GLU A CA 1
ATOM 2096 C C . GLU A 1 263 ? 8.442 16.054 -7.975 1.00 87.88 263 GLU A C 1
ATOM 2098 O O . GLU A 1 263 ? 8.156 16.508 -9.084 1.00 87.88 263 GLU A O 1
ATOM 2103 N N . ASP A 1 264 ? 9.267 16.664 -7.129 1.00 87.94 264 ASP A N 1
ATOM 2104 C CA . ASP A 1 264 ? 9.878 17.969 -7.375 1.00 87.94 264 ASP A CA 1
ATOM 2105 C C . ASP A 1 264 ? 10.876 17.919 -8.544 1.00 87.94 264 ASP A C 1
ATOM 2107 O O . ASP A 1 264 ? 10.813 18.776 -9.425 1.00 87.94 264 ASP A O 1
ATOM 2111 N N . GLU A 1 265 ? 11.695 16.865 -8.643 1.00 88.56 265 GLU A N 1
ATOM 2112 C CA . GLU A 1 265 ? 12.558 16.583 -9.804 1.00 88.56 265 GLU A CA 1
ATOM 2113 C C . GLU A 1 265 ? 11.732 16.513 -11.103 1.00 88.56 265 GLU A C 1
ATOM 2115 O O . GLU A 1 265 ? 11.990 17.252 -12.055 1.00 88.56 265 GLU A O 1
ATOM 2120 N N . ARG A 1 266 ? 10.652 15.711 -11.123 1.00 85.00 266 ARG A N 1
ATOM 2121 C CA . ARG A 1 266 ? 9.753 15.596 -12.291 1.00 85.00 266 ARG A CA 1
ATOM 2122 C C . ARG A 1 266 ? 9.088 16.926 -12.652 1.00 85.00 266 ARG A C 1
ATOM 2124 O O . ARG A 1 266 ? 8.847 17.197 -13.830 1.00 85.00 266 ARG A O 1
ATOM 2131 N N . LYS A 1 267 ? 8.722 17.745 -11.661 1.00 84.62 267 LYS A N 1
ATOM 2132 C CA . LYS A 1 267 ? 8.150 19.083 -11.887 1.00 84.62 267 LYS A CA 1
ATOM 2133 C C . LYS A 1 267 ? 9.197 20.035 -12.465 1.00 84.62 267 LYS A C 1
ATOM 2135 O O . LYS A 1 267 ? 8.884 20.753 -13.415 1.00 84.62 267 LYS A O 1
ATOM 2140 N N . ALA A 1 268 ? 10.424 20.006 -11.948 1.00 86.44 268 ALA A N 1
ATOM 2141 C CA . ALA A 1 268 ? 11.537 20.811 -12.439 1.00 86.44 268 ALA A CA 1
ATOM 2142 C C . ALA A 1 268 ? 11.892 20.462 -13.892 1.00 86.44 268 ALA A C 1
ATOM 2144 O O . ALA A 1 268 ? 12.003 21.366 -14.719 1.00 86.44 268 ALA A O 1
ATOM 2145 N N . GLU A 1 269 ? 11.971 19.174 -14.234 1.00 82.69 269 GLU A N 1
ATOM 2146 C CA . GLU A 1 269 ? 12.197 18.698 -15.606 1.00 82.69 269 GLU A CA 1
ATOM 2147 C C . GLU A 1 269 ? 11.108 19.178 -16.571 1.00 82.69 269 GLU A C 1
ATOM 2149 O O . GLU A 1 269 ? 11.416 19.707 -17.639 1.00 82.69 269 GLU A O 1
ATOM 2154 N N . ARG A 1 270 ? 9.826 19.067 -16.186 1.00 79.06 270 ARG A N 1
ATOM 2155 C CA . ARG A 1 270 ? 8.704 19.582 -16.994 1.00 79.06 270 ARG A CA 1
ATOM 2156 C C . ARG A 1 270 ? 8.775 21.094 -17.176 1.00 79.06 270 ARG A C 1
ATOM 2158 O O . ARG A 1 270 ? 8.529 21.576 -18.277 1.00 79.06 270 ARG A O 1
ATOM 2165 N N . GLY A 1 271 ? 9.109 21.834 -16.119 1.00 74.00 271 GLY A N 1
ATOM 2166 C CA . GLY A 1 271 ? 9.267 23.286 -16.173 1.00 74.00 271 GLY A CA 1
ATOM 2167 C C . GLY A 1 271 ? 10.423 23.709 -17.079 1.00 74.00 271 GLY A C 1
ATOM 2168 O O . GLY A 1 271 ? 10.283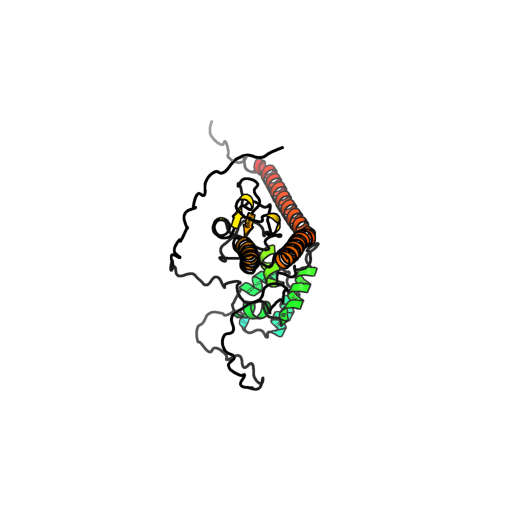 24.634 -17.875 1.00 74.00 271 GLY A O 1
ATOM 2169 N N . THR A 1 272 ? 11.552 23.005 -17.017 1.00 75.12 272 THR A N 1
ATOM 2170 C CA . THR A 1 272 ? 12.704 23.238 -17.897 1.00 75.12 272 THR A CA 1
ATOM 2171 C C . THR A 1 272 ? 12.395 22.859 -19.343 1.00 75.12 272 THR A C 1
ATOM 2173 O O . THR A 1 272 ? 12.678 23.651 -20.235 1.00 75.12 272 THR A O 1
ATOM 2176 N N . GLY A 1 273 ? 11.730 21.727 -19.587 1.00 70.88 273 GLY A N 1
ATOM 2177 C CA . GLY A 1 273 ? 11.258 21.345 -20.920 1.00 70.88 273 GLY A CA 1
ATOM 2178 C C . GLY A 1 273 ? 10.274 22.359 -21.510 1.00 70.88 273 GLY A C 1
ATOM 2179 O O . GLY A 1 273 ? 10.405 22.737 -22.671 1.00 70.88 273 GLY A O 1
ATOM 2180 N N . ALA A 1 274 ? 9.340 22.872 -20.703 1.00 67.25 274 ALA A N 1
ATOM 2181 C CA . ALA A 1 274 ? 8.417 23.928 -21.118 1.00 67.25 274 ALA A CA 1
ATOM 2182 C C . ALA A 1 274 ? 9.149 25.236 -21.462 1.00 67.25 274 ALA A C 1
ATOM 2184 O O . ALA A 1 274 ? 8.853 25.841 -22.491 1.00 67.25 274 ALA A O 1
ATOM 2185 N N . ARG A 1 275 ? 10.149 25.634 -20.660 1.00 64.06 275 ARG A N 1
ATOM 2186 C CA . ARG A 1 275 ? 11.007 26.797 -20.948 1.00 64.06 275 ARG A CA 1
ATOM 2187 C C . ARG A 1 275 ? 11.794 26.620 -22.247 1.00 64.06 275 ARG A C 1
ATOM 2189 O O . ARG A 1 275 ? 11.782 27.526 -23.071 1.00 64.06 275 ARG A O 1
ATOM 2196 N N . LEU A 1 276 ? 12.403 25.451 -22.462 1.00 66.88 276 LEU A N 1
ATOM 2197 C CA . LEU A 1 276 ? 13.144 25.140 -23.689 1.00 66.88 276 LEU A CA 1
ATOM 2198 C C . LEU A 1 276 ? 12.240 25.183 -24.931 1.00 66.88 276 LEU A C 1
ATOM 2200 O O . LEU A 1 276 ? 12.599 25.789 -25.939 1.00 66.88 276 LEU A O 1
ATOM 2204 N N . LEU A 1 277 ? 11.034 24.614 -24.853 1.00 64.50 277 LEU A N 1
ATOM 2205 C CA . LEU A 1 277 ? 10.049 24.703 -25.935 1.00 64.50 277 LEU A CA 1
ATOM 2206 C C . LEU A 1 277 ? 9.623 26.155 -26.198 1.00 64.50 277 LEU A C 1
ATOM 2208 O O . LEU A 1 277 ? 9.509 26.561 -27.352 1.00 64.50 277 LEU A O 1
ATOM 2212 N N . GLN A 1 278 ? 9.446 26.960 -25.148 1.00 61.12 278 GLN A N 1
ATOM 2213 C CA . GLN A 1 278 ? 9.086 28.373 -25.268 1.00 61.12 278 GLN A CA 1
ATOM 2214 C C . GLN A 1 278 ? 10.207 29.227 -25.877 1.00 61.12 278 GLN A C 1
ATOM 2216 O O . GLN A 1 278 ? 9.910 30.140 -26.643 1.00 61.12 278 GLN A O 1
ATOM 2221 N N . THR A 1 279 ? 11.477 28.903 -25.617 1.00 64.31 279 THR A N 1
ATOM 2222 C CA . THR A 1 279 ? 12.632 29.561 -26.255 1.00 64.31 279 THR A CA 1
ATOM 2223 C C . THR A 1 279 ? 12.859 29.137 -27.706 1.00 64.31 279 THR A C 1
ATOM 2225 O O . THR A 1 279 ? 13.436 29.899 -28.473 1.00 64.31 279 THR A O 1
ATOM 2228 N N . LEU A 1 280 ? 12.390 27.951 -28.109 1.00 58.41 280 LEU A N 1
ATOM 2229 C CA . LEU A 1 280 ? 12.515 27.444 -29.484 1.00 58.41 280 LEU A CA 1
ATOM 2230 C C . LEU A 1 280 ? 11.320 27.828 -30.382 1.00 58.41 280 LEU A C 1
ATOM 2232 O O . LEU A 1 280 ? 11.439 27.839 -31.606 1.00 58.41 280 LEU A O 1
ATOM 2236 N N . LEU A 1 281 ? 10.177 28.201 -29.797 1.00 56.50 281 LEU A N 1
ATOM 2237 C CA . LEU A 1 281 ? 8.962 28.630 -30.506 1.00 56.50 281 LEU A CA 1
ATOM 2238 C C . LEU A 1 281 ? 9.074 29.920 -31.360 1.00 56.50 281 LEU A C 1
ATOM 2240 O O . LEU A 1 281 ? 8.351 29.999 -32.358 1.00 56.50 281 LEU A O 1
ATOM 2244 N N . PRO A 1 282 ? 9.941 30.918 -31.072 1.00 56.28 282 PRO A N 1
ATOM 2245 C CA . PRO A 1 282 ? 10.105 32.086 -31.943 1.00 56.28 282 PRO A CA 1
ATOM 2246 C C . PRO A 1 282 ? 10.719 31.743 -33.309 1.00 56.28 282 PRO A C 1
ATOM 2248 O O . PRO A 1 282 ? 10.461 32.446 -34.281 1.00 56.28 282 PRO A O 1
ATOM 2251 N N . ALA A 1 283 ? 11.474 30.642 -33.417 1.00 53.28 283 ALA A N 1
ATOM 2252 C CA . ALA A 1 283 ? 12.147 30.247 -34.658 1.00 53.28 283 ALA A CA 1
ATOM 2253 C C . ALA A 1 283 ? 11.197 29.647 -35.716 1.00 53.28 283 ALA A C 1
ATOM 2255 O O . ALA A 1 283 ? 11.539 29.599 -36.894 1.00 53.28 283 ALA A O 1
ATOM 2256 N N . TRP A 1 284 ? 9.991 29.218 -35.326 1.00 49.62 284 TRP A N 1
ATOM 2257 C CA . TRP A 1 284 ? 9.030 28.573 -36.234 1.00 49.62 284 TRP A CA 1
ATOM 2258 C C . TRP A 1 284 ? 7.956 29.522 -36.786 1.00 49.62 284 TRP A C 1
ATOM 2260 O O . TRP A 1 284 ? 7.232 29.171 -37.714 1.00 49.62 284 TRP A O 1
ATOM 2270 N N . ARG A 1 285 ? 7.841 30.740 -36.240 1.00 49.78 285 ARG A N 1
ATOM 2271 C CA . ARG A 1 285 ? 6.781 31.701 -36.599 1.00 49.78 285 ARG A CA 1
ATOM 2272 C C . ARG A 1 285 ? 7.227 32.785 -37.597 1.00 49.78 285 ARG A C 1
ATOM 2274 O O . ARG A 1 285 ? 6.478 33.727 -37.831 1.00 49.78 285 ARG A O 1
ATOM 2281 N N . GLY A 1 286 ? 8.421 32.650 -38.185 1.00 48.31 286 GLY A N 1
ATOM 2282 C CA . GLY A 1 286 ? 9.008 33.607 -39.139 1.00 48.31 286 GLY A CA 1
ATOM 2283 C C . GLY A 1 286 ? 9.041 33.160 -40.609 1.00 48.31 286 GLY A C 1
ATOM 2284 O O . GLY A 1 286 ? 9.616 33.860 -41.434 1.00 48.31 286 GLY A O 1
ATOM 2285 N N . GLY A 1 287 ? 8.454 32.008 -40.954 1.00 50.22 287 GLY A N 1
ATOM 2286 C CA . GLY A 1 287 ? 8.589 31.386 -42.278 1.00 50.22 287 GLY A CA 1
ATOM 2287 C C . GLY A 1 287 ? 7.278 31.175 -43.036 1.00 50.22 287 GLY A C 1
ATOM 2288 O O . GLY A 1 287 ? 7.056 30.080 -43.537 1.00 50.22 287 GLY A O 1
ATOM 2289 N N . VAL A 1 288 ? 6.396 32.175 -43.132 1.00 50.38 288 VAL A N 1
ATOM 2290 C CA . VAL A 1 288 ? 5.312 32.171 -44.136 1.00 50.38 288 VAL A CA 1
ATOM 2291 C C . VAL A 1 288 ? 5.351 33.502 -44.878 1.00 50.38 288 VAL A C 1
ATOM 2293 O O . VAL A 1 288 ? 5.193 34.570 -44.291 1.00 50.38 288 VAL A O 1
ATOM 2296 N N . GLY A 1 289 ? 5.696 33.416 -46.161 1.00 46.16 289 GLY A N 1
ATOM 2297 C CA . GLY A 1 289 ? 6.183 34.524 -46.967 1.00 46.16 289 GLY A CA 1
ATOM 2298 C C . GLY A 1 289 ? 5.147 35.568 -47.373 1.00 46.16 289 GLY A C 1
ATOM 2299 O O . GLY A 1 289 ? 3.958 35.300 -47.516 1.00 46.16 289 GLY A O 1
ATOM 2300 N N . ARG A 1 290 ? 5.666 36.758 -47.682 1.00 43.97 290 ARG A N 1
ATOM 2301 C CA . ARG A 1 290 ? 5.067 37.687 -48.640 1.00 43.97 290 ARG A CA 1
ATOM 2302 C C . ARG A 1 290 ? 5.937 37.707 -49.896 1.00 43.97 290 ARG A C 1
ATOM 2304 O O . ARG A 1 290 ? 6.900 38.457 -49.985 1.00 43.97 290 ARG A O 1
ATOM 2311 N N . ARG A 1 291 ? 5.605 36.841 -50.855 1.00 46.97 291 ARG A N 1
ATOM 2312 C CA . ARG A 1 291 ? 5.863 37.073 -52.282 1.00 46.97 291 ARG A CA 1
ATOM 2313 C C . ARG A 1 291 ? 4.501 37.292 -52.925 1.00 46.97 291 ARG A C 1
ATOM 2315 O O . ARG A 1 291 ? 3.666 36.396 -52.859 1.00 46.97 291 ARG A O 1
ATOM 2322 N N . GLY A 1 292 ? 4.282 38.474 -53.490 1.00 42.56 292 GLY A N 1
ATOM 2323 C CA . GLY A 1 292 ? 3.048 38.806 -54.193 1.00 42.56 292 GLY A CA 1
ATOM 2324 C C . GLY A 1 292 ? 2.953 40.284 -54.562 1.00 42.56 292 GLY A C 1
ATOM 2325 O O . GLY A 1 292 ? 2.503 41.073 -53.743 1.00 42.56 292 GLY A O 1
ATOM 2326 N N . MET A 1 293 ? 3.375 40.575 -55.797 1.00 40.47 293 MET A N 1
ATOM 2327 C CA . MET A 1 293 ? 2.825 41.556 -56.752 1.00 40.47 293 MET A CA 1
ATOM 2328 C C . MET A 1 293 ? 2.725 43.035 -56.341 1.00 40.47 293 MET A C 1
ATOM 2330 O O . MET A 1 293 ? 1.784 43.446 -55.668 1.00 40.47 293 MET A O 1
ATOM 2334 N N . ASN A 1 294 ? 3.641 43.857 -56.863 1.00 36.94 294 ASN A N 1
ATOM 2335 C CA . ASN A 1 294 ? 3.427 44.650 -58.086 1.00 36.94 294 ASN A CA 1
ATOM 2336 C C . ASN A 1 294 ? 4.772 45.087 -58.676 1.00 36.94 294 ASN A C 1
ATOM 2338 O O . ASN A 1 294 ? 5.728 45.232 -57.882 1.00 36.94 294 ASN A O 1
#

pLDDT: mean 72.4, std 27.12, range [23.59, 97.62]

Solvent-accessible surface area (backbone atoms only — not comparable to full-atom values): 18848 Å² total; per-residue (Å²): 135,83,86,89,85,83,90,79,79,93,73,87,75,83,82,84,83,79,82,87,80,86,81,90,69,97,65,84,80,72,77,67,88,75,69,80,61,82,80,76,87,67,95,83,74,86,86,90,75,92,73,85,86,77,79,86,80,89,74,82,96,73,77,92,69,79,77,77,81,87,73,93,67,100,62,90,72,66,71,73,88,75,54,58,67,68,58,56,51,55,58,51,67,75,36,52,48,62,51,47,59,51,52,29,64,74,44,71,69,42,29,56,51,58,67,33,84,87,33,49,65,48,46,53,53,26,45,70,70,39,87,79,54,61,78,73,53,88,93,43,56,58,71,56,46,47,44,46,73,69,48,50,48,11,69,84,81,62,45,78,10,90,55,74,53,36,70,68,71,72,44,22,54,22,75,74,49,42,73,70,46,41,39,54,34,92,80,45,97,57,54,76,60,36,54,62,34,77,75,53,65,89,96,52,74,96,50,46,36,24,45,46,71,50,50,51,52,51,51,49,53,54,50,52,28,60,75,67,68,38,64,68,63,42,52,58,48,52,51,54,40,31,51,53,42,52,48,48,58,61,71,31,44,59,48,51,50,45,54,49,51,57,49,50,52,56,49,49,51,50,51,50,51,51,50,53,51,61,70,53,51,69,77,70,76,75,80,80,84,91,83,81,88,133

Mean predicted aligned error: 15.44 Å

Secondary structure (DSSP, 8-state):
--------------------------------S----S----TT---------PPP----------------------SGGGS-HHHHHHHHHTS-HHHHHHHTTSSHHHHHHHTSGGGHHHHHHHHHTSTTPPPPPTTS-HHHHHHHHH--B-TTT-SB--SPPBTTTTB---HHHHHHHEEEGGGSS-GGGS-EE---STT--S--EEEHHHHHHHHHHHHHHHHTT-HHHHHHHHHHHHHHHHHHHHHHHHHHHHHHHHHHHHHHHHHHHHHHHHHHGGGGSS-S------

Sequence (294 aa):
MSRQDARARLAVGPGYQLARARVSTITIPAVHMGSECPEVTHPGLTPKSKRKLLKPASKNIRGLGLKFLSTNSKRKRGIFPHLPVELLIEVAKHLSLPELIQLSRVNKSLHELFLSRQTVRIWRSAQQAVPGLPPCPEELCEPQYAALLFTKWCSICGKKARQDMDPILLVRLCVDCHGKETVNTDLVSFPWLVFASERPPMNQNPSRWCLYSDAEAVEAMVKEFTAAGKLEAKEIWMEKRLQLVQNRYQNMQPLVWWLKQKEDERKAERGTGARLLQTLLPAWRGGVGRRGMN